Protein 9E5E (pdb70)

B-factor: mean 31.26, std 13.08, range [15.35, 68.47]

Organism: Escherichia coli (NCBI:txid562)

Radius of gyration: 22.48 Å; Cα contacts (8 Å, |Δi|>4): 524; chains: 2; bounding box: 54×54×63 Å

Nearest PDB structures (foldseek):
  8u50-assembly1_A  TM=9.770E-01  e=2.648E-47  Klebsiella pneumoniae
  6i9g-assembly1_A  TM=9.668E-01  e=4.929E-39  Mycolicibacterium hassiacum DSM 44199
  7boj-assembly1_A  TM=9.686E-01  e=4.359E-39  Mycolicibacterium smegmatis MC2 155
  9bkx-assembly1_E  TM=9.683E-01  e=8.057E-39  Mycobacterium tuberculosis H37Rv
  7oe2-assembly1_A  TM=9.392E-01  e=8.614E-33  Haliangium ochraceum DSM 14365

InterPro domains:
  IPR007544 Type 1 encapsulin shell protein [NF041155] (4-263)
  IPR007544 Type 1 encapsulin shell protein [PF04454] (1-251)
  IPR007544 Type 1 encapsulin shell protein [PIRSF019254] (1-263)
  IPR051429 Encapsulin nanocompartment [PTHR37165] (1-263)

Secondary structure (DSSP, 8-state):
--TT-GGGS---HHHHHHHHHHHHHHHHHH--GGGSSEEPPP--TT--EEEEEEEEEE--SSTT--EEEEEEEE-EEEEEEEEEEHHHHHHHHHT-S----HHHHHHHHHHHHHHHHHHHH-BTTTTB--SGGG--S--EEPPSSGGGHHHHHHHHHHHHHHHT--S-EEEEEEHHHHHHHHTSTTTTHHHHHHHHHHSSS-EEEETT-SSEEEEE-SSSSEEEEEEEEEEEEEEEE-SSEEEEEEEEEEEEEE--SSSEEEEEPP-/----------

Structure (mmCIF, N/CA/C/O backbone):
data_9E5E
#
_entry.id   9E5E
#
_cell.length_a   1.00
_cell.length_b   1.00
_cell.length_c   1.00
_cell.angle_alpha   90.00
_cell.angle_beta   90.00
_cell.angle_gamma   90.00
#
_symmetry.space_group_name_H-M   'P 1'
#
loop_
_entity.id
_entity.type
_entity.pdbx_description
1 polymer Bacteriocin
2 polymer 'DyP peroxidase'
#
loop_
_atom_site.group_PDB
_atom_site.id
_atom_site.type_symbol
_atom_site.label_atom_id
_atom_site.label_alt_id
_atom_site.label_comp_id
_atom_site.label_asym_id
_atom_site.label_entity_id
_atom_site.label_seq_id
_atom_site.pdbx_PDB_ins_code
_atom_site.Cartn_x
_atom_site.Cartn_y
_atom_site.Cartn_z
_atom_site.occupancy
_atom_site.B_iso_or_equiv
_atom_site.auth_seq_id
_atom_site.auth_comp_id
_atom_site.auth_asym_id
_atom_site.auth_atom_id
_atom_site.pdbx_PDB_model_num
ATOM 1 N N . MET A 1 1 ? 104.559 111.293 117.823 1.00 27.45 1 MET A N 1
ATOM 2 C CA . MET A 1 1 ? 103.602 110.829 116.827 1.00 27.45 1 MET A CA 1
ATOM 3 C C . MET A 1 1 ? 102.224 110.631 117.448 1.00 27.45 1 MET A C 1
ATOM 4 O O . MET A 1 1 ? 102.085 109.957 118.468 1.00 27.45 1 MET A O 1
ATOM 9 N N . ASN A 1 2 ? 101.208 111.222 116.829 1.00 20.17 2 ASN A N 1
ATOM 10 C CA . ASN A 1 2 ? 99.837 111.163 117.315 1.00 20.17 2 ASN A CA 1
ATOM 11 C C . ASN A 1 2 ? 98.951 110.471 116.277 1.00 20.17 2 ASN A C 1
ATOM 12 O O . ASN A 1 2 ? 99.430 109.947 115.268 1.00 20.17 2 ASN A O 1
ATOM 17 N N . ASN A 1 3 ? 97.641 110.476 116.538 1.00 18.20 3 ASN A N 1
ATOM 18 C CA . ASN A 1 3 ? 96.695 109.745 115.702 1.00 18.20 3 ASN A CA 1
ATOM 19 C C . ASN A 1 3 ? 96.557 110.328 114.300 1.00 18.20 3 ASN A C 1
ATOM 20 O O . ASN A 1 3 ? 96.032 109.647 113.413 1.00 18.20 3 ASN A O 1
ATOM 25 N N . LEU A 1 4 ? 97.000 111.569 114.078 1.00 18.35 4 LEU A N 1
ATOM 26 C CA . LEU A 1 4 ? 96.849 112.172 112.757 1.00 18.35 4 LEU A CA 1
ATOM 27 C C . LEU A 1 4 ? 97.749 111.505 111.723 1.00 18.35 4 LEU A C 1
ATOM 28 O O . LEU A 1 4 ? 97.368 111.403 110.551 1.00 18.35 4 LEU A O 1
ATOM 33 N N . HIS A 1 5 ? 98.935 111.050 112.136 1.00 19.21 5 HIS A N 1
ATOM 34 C CA . HIS A 1 5 ? 99.861 110.320 111.265 1.00 19.21 5 HIS A CA 1
ATOM 35 C C . HIS A 1 5 ? 100.264 111.165 110.055 1.00 19.21 5 HIS A C 1
ATOM 36 O O . HIS A 1 5 ? 100.225 110.713 108.909 1.00 19.21 5 HIS A O 1
ATOM 43 N N . ARG A 1 6 ? 100.660 112.411 110.326 1.00 21.96 6 ARG A N 1
ATOM 44 C CA . ARG A 1 6 ? 100.948 113.353 109.248 1.00 21.96 6 ARG A CA 1
ATOM 45 C C . ARG A 1 6 ? 102.252 113.023 108.530 1.00 21.96 6 ARG A C 1
ATOM 46 O O . ARG A 1 6 ? 102.372 113.272 107.325 1.00 21.96 6 ARG A O 1
ATOM 54 N N . GLU A 1 7 ? 103.239 112.481 109.248 1.00 22.11 7 GLU A N 1
ATOM 55 C CA . GLU A 1 7 ? 104.543 112.218 108.650 1.00 22.11 7 GLU A CA 1
ATOM 56 C C . GLU A 1 7 ? 104.503 111.094 107.623 1.00 22.11 7 GLU A C 1
ATOM 57 O O . GLU A 1 7 ? 105.406 111.009 106.784 1.00 22.11 7 GLU A O 1
ATOM 63 N N . LEU A 1 8 ? 103.487 110.231 107.668 1.00 18.52 8 LEU A N 1
ATOM 64 C CA . LEU A 1 8 ? 103.385 109.143 106.703 1.00 18.52 8 LEU A CA 1
ATOM 65 C C . LEU A 1 8 ? 102.891 109.608 105.339 1.00 18.52 8 LEU A C 1
ATOM 66 O O . LEU A 1 8 ? 102.935 108.824 104.385 1.00 18.52 8 LEU A O 1
ATOM 71 N N . ALA A 1 9 ? 102.422 110.848 105.224 1.00 17.66 9 ALA A N 1
ATOM 72 C CA . ALA A 1 9 ? 101.933 111.360 103.951 1.00 17.66 9 ALA A CA 1
ATOM 73 C C . ALA A 1 9 ? 103.089 111.916 103.121 1.00 17.66 9 ALA A C 1
ATOM 74 O O . ALA A 1 9 ? 103.954 112.618 103.652 1.00 17.66 9 ALA A O 1
ATOM 76 N N . PRO A 1 10 ? 103.129 111.620 101.822 1.00 16.20 10 PRO A N 1
ATOM 77 C CA . PRO A 1 10 ? 104.176 112.191 100.946 1.00 16.20 10 PRO A CA 1
ATOM 78 C C . PRO A 1 10 ? 103.853 113.622 100.529 1.00 16.20 10 PRO A C 1
ATOM 79 O O . PRO A 1 10 ? 103.490 113.920 99.386 1.00 16.20 10 PRO A O 1
ATOM 83 N N . VAL A 1 11 ? 103.985 114.546 101.478 1.00 16.78 11 VAL A N 1
ATOM 84 C CA . VAL A 1 11 ? 103.650 115.951 101.270 1.00 16.78 11 VAL A CA 1
ATOM 85 C C . VAL A 1 11 ? 104.819 116.800 101.751 1.00 16.78 11 VAL A C 1
ATOM 86 O O . VAL A 1 11 ? 105.345 116.575 102.846 1.00 16.78 11 VAL A O 1
ATOM 90 N N . SER A 1 12 ? 105.221 117.771 100.935 1.00 20.34 12 SER A N 1
ATOM 91 C CA . SER A 1 12 ? 106.344 118.634 101.262 1.00 20.34 12 SER A CA 1
ATOM 92 C C . SER A 1 12 ? 105.930 119.711 102.266 1.00 20.34 12 SER A C 1
ATOM 93 O O . SER A 1 12 ? 104.745 119.974 102.493 1.00 20.34 12 SER A O 1
ATOM 96 N N . ASP A 1 13 ? 106.940 120.341 102.871 1.00 23.80 13 ASP A N 1
ATOM 97 C CA . ASP A 1 13 ? 106.693 121.352 103.895 1.00 23.80 13 ASP A CA 1
ATOM 98 C C . ASP A 1 13 ? 105.997 122.580 103.317 1.00 23.80 13 ASP A C 1
ATOM 99 O O . ASP A 1 13 ? 105.087 123.139 103.940 1.00 23.80 13 ASP A O 1
ATOM 104 N N . ALA A 1 14 ? 106.428 123.031 102.137 1.00 22.26 14 ALA A N 1
ATOM 105 C CA . ALA A 1 14 ? 105.794 124.190 101.516 1.00 22.26 14 ALA A CA 1
ATOM 106 C C . ALA A 1 14 ? 104.342 123.898 101.156 1.00 22.26 14 ALA A C 1
ATOM 107 O O . ALA A 1 14 ? 103.463 124.751 101.338 1.00 22.26 14 ALA A O 1
ATOM 109 N N . ALA A 1 15 ? 104.072 122.695 100.642 1.00 20.69 15 ALA A N 1
ATOM 110 C CA . ALA A 1 15 ? 102.696 122.303 100.363 1.00 20.69 15 ALA A CA 1
ATOM 111 C C . ALA A 1 15 ? 101.868 122.261 101.640 1.00 20.69 15 ALA A C 1
ATOM 112 O O . ALA A 1 15 ? 100.707 122.687 101.650 1.00 20.69 15 ALA A O 1
ATOM 114 N N . TRP A 1 16 ? 102.448 121.747 102.730 1.00 20.45 16 TRP A N 1
ATOM 115 C CA . TRP A 1 16 ? 101.747 121.737 104.011 1.00 20.45 16 TRP A CA 1
ATOM 116 C C . TRP A 1 16 ? 101.418 123.152 104.466 1.00 20.45 16 TRP A C 1
ATOM 117 O O . TRP A 1 16 ? 100.307 123.419 104.940 1.00 20.45 16 TRP A O 1
ATOM 128 N N . GLU A 1 17 ? 102.376 124.071 104.328 1.00 23.72 17 GLU A N 1
ATOM 129 C CA . GLU A 1 17 ? 102.155 125.460 104.719 1.00 23.72 17 GLU A CA 1
ATOM 130 C C . GLU A 1 17 ? 101.031 126.087 103.903 1.00 23.72 17 GLU A C 1
ATOM 131 O O . GLU A 1 17 ? 100.147 126.759 104.450 1.00 23.72 17 GLU A O 1
ATOM 137 N N . GLN A 1 18 ? 101.054 125.878 102.584 1.00 21.87 18 GLN A N 1
ATOM 138 C CA . GLN A 1 18 ? 100.017 126.447 101.727 1.00 21.87 18 GLN A CA 1
ATOM 139 C C . GLN A 1 18 ? 98.646 125.865 102.054 1.00 21.87 18 GLN A C 1
ATOM 140 O O . GLN A 1 18 ? 97.647 126.595 102.100 1.00 21.87 18 GLN A O 1
ATOM 146 N N . ILE A 1 19 ? 98.581 124.551 102.285 1.00 22.05 19 ILE A N 1
ATOM 147 C CA . ILE A 1 19 ? 97.312 123.906 102.613 1.00 22.05 19 ILE A CA 1
ATOM 148 C C . ILE A 1 19 ? 96.773 124.438 103.935 1.00 22.05 19 ILE A C 1
ATOM 149 O O . ILE A 1 19 ? 95.576 124.724 104.068 1.00 22.05 19 ILE A O 1
ATOM 154 N N . GLU A 1 20 ? 97.650 124.579 104.933 1.00 23.57 20 GLU A N 1
ATOM 155 C CA . GLU A 1 20 ? 97.225 125.110 106.223 1.00 23.57 20 GLU A CA 1
ATOM 156 C C . GLU A 1 20 ? 96.719 126.540 106.091 1.00 23.57 20 GLU A C 1
ATOM 157 O O . GLU A 1 20 ? 95.695 126.901 106.684 1.00 23.57 20 GLU A O 1
ATOM 163 N N . GLU A 1 21 ? 97.422 127.370 105.315 1.00 24.41 21 GLU A N 1
ATOM 164 C CA . GLU A 1 21 ? 96.991 128.751 105.123 1.00 24.41 21 GLU A CA 1
ATOM 165 C C . GLU A 1 21 ? 95.625 128.811 104.449 1.00 24.41 21 GLU A C 1
ATOM 166 O O . GLU A 1 21 ? 94.741 129.565 104.876 1.00 24.41 21 GLU A O 1
ATOM 172 N N . GLU A 1 22 ? 95.430 128.012 103.396 1.00 23.77 22 GLU A N 1
ATOM 173 C CA . GLU A 1 22 ? 94.150 128.016 102.694 1.00 23.77 22 GLU A CA 1
ATOM 174 C C . GLU A 1 22 ? 93.021 127.526 103.596 1.00 23.77 22 GLU A C 1
ATOM 175 O O . GLU A 1 22 ? 91.929 128.109 103.611 1.00 23.77 22 GLU A O 1
ATOM 181 N N . ALA A 1 23 ? 93.268 126.455 104.356 1.00 22.86 23 ALA A N 1
ATOM 182 C CA . ALA A 1 23 ? 92.244 125.925 105.250 1.00 22.86 23 ALA A CA 1
ATOM 183 C C . ALA A 1 23 ? 91.879 126.937 106.327 1.00 22.86 23 ALA A C 1
ATOM 184 O O . ALA A 1 23 ? 90.698 127.128 106.639 1.00 22.86 23 ALA A O 1
ATOM 186 N N . THR A 1 24 ? 92.884 127.595 106.911 1.00 24.16 24 THR A N 1
ATOM 187 C CA . THR A 1 24 ? 92.615 128.604 107.929 1.00 24.16 24 THR A CA 1
ATOM 188 C C . THR A 1 24 ? 91.825 129.772 107.351 1.00 24.16 24 THR A C 1
ATOM 189 O O . THR A 1 24 ? 90.877 130.260 107.979 1.00 24.16 24 THR A O 1
ATOM 193 N N . ARG A 1 25 ? 92.194 130.228 106.150 1.00 25.62 25 ARG A N 1
ATOM 194 C CA . ARG A 1 25 ? 91.481 131.344 105.535 1.00 25.62 25 ARG A CA 1
ATOM 195 C C . ARG A 1 25 ? 90.031 130.980 105.235 1.00 25.62 25 ARG A C 1
ATOM 196 O O . ARG A 1 25 ? 89.129 131.805 105.424 1.00 25.62 25 ARG A O 1
ATOM 204 N N . THR A 1 26 ? 89.786 129.755 104.766 1.00 25.09 26 THR A N 1
ATOM 205 C CA . THR A 1 26 ? 88.414 129.343 104.479 1.00 25.09 26 THR A CA 1
ATOM 206 C C . THR A 1 26 ? 87.600 129.183 105.761 1.00 25.09 26 THR A C 1
ATOM 207 O O . THR A 1 26 ? 86.430 129.589 105.817 1.00 25.09 26 THR A O 1
ATOM 211 N N . LEU A 1 27 ? 88.200 128.590 106.797 1.00 25.05 27 LEU A N 1
ATOM 212 C CA . LEU A 1 27 ? 87.480 128.369 108.047 1.00 25.05 27 LEU A CA 1
ATOM 213 C C . LEU A 1 27 ? 87.153 129.684 108.744 1.00 25.05 27 LEU A C 1
ATOM 214 O O . LEU A 1 27 ? 86.055 129.847 109.290 1.00 25.05 27 LEU A O 1
ATOM 219 N N . LYS A 1 28 ? 88.091 130.638 108.736 1.00 27.70 28 LYS A N 1
ATOM 220 C CA . LYS A 1 28 ? 87.844 131.926 109.374 1.00 27.70 28 LYS A CA 1
ATOM 221 C C . LYS A 1 28 ? 86.690 132.680 108.727 1.00 27.70 28 LYS A C 1
ATOM 222 O O . LYS A 1 28 ? 86.066 133.519 109.386 1.00 27.70 28 LYS A O 1
ATOM 228 N N . ARG A 1 29 ? 86.387 132.397 107.460 1.00 28.44 29 ARG A N 1
ATOM 229 C CA . ARG A 1 29 ? 85.254 133.029 106.798 1.00 28.44 29 ARG A CA 1
ATOM 230 C C . ARG A 1 29 ? 83.965 132.234 106.938 1.00 28.44 29 ARG A C 1
ATOM 231 O O . ARG A 1 29 ? 82.889 132.834 107.040 1.00 28.44 29 ARG A O 1
ATOM 239 N N . PHE A 1 30 ? 84.035 130.903 106.948 1.00 27.85 30 PHE A N 1
ATOM 240 C CA . PHE A 1 30 ? 82.826 130.091 106.984 1.00 27.85 30 PHE A CA 1
ATOM 241 C C . PHE A 1 30 ? 82.432 129.644 108.389 1.00 27.85 30 PHE A C 1
ATOM 242 O O . PHE A 1 30 ? 81.446 128.915 108.537 1.00 27.85 30 PHE A O 1
ATOM 250 N N . LEU A 1 31 ? 83.160 130.067 109.420 1.00 28.99 31 LEU A N 1
ATOM 251 C CA . LEU A 1 31 ? 82.785 129.791 110.808 1.00 28.99 31 LEU A CA 1
ATOM 252 C C . LEU A 1 31 ? 82.039 131.009 111.345 1.00 28.99 31 LEU A C 1
ATOM 253 O O . LEU A 1 31 ? 82.644 132.043 111.638 1.00 28.99 31 LEU A O 1
ATOM 258 N N . ALA A 1 32 ? 80.716 130.883 111.468 1.00 30.14 32 ALA A N 1
ATOM 259 C CA . ALA A 1 32 ? 79.864 131.994 111.878 1.00 30.14 32 ALA A CA 1
ATOM 260 C C . ALA A 1 32 ? 79.427 131.898 113.338 1.00 30.14 32 ALA A C 1
ATOM 261 O O . ALA A 1 32 ? 79.518 132.881 114.079 1.00 30.14 32 ALA A O 1
ATOM 263 N N . ALA A 1 33 ? 78.945 130.727 113.763 1.00 29.63 33 ALA A N 1
ATOM 264 C CA . ALA A 1 33 ? 78.370 130.587 115.098 1.00 29.63 33 ALA A CA 1
ATOM 265 C C . ALA A 1 33 ? 79.396 130.769 116.209 1.00 29.63 33 ALA A C 1
ATOM 266 O O . ALA A 1 33 ? 79.008 131.005 117.359 1.00 29.63 33 ALA A O 1
ATOM 268 N N . ARG A 1 34 ? 80.689 130.663 115.900 1.00 29.69 34 ARG A N 1
ATOM 269 C CA . ARG A 1 34 ? 81.718 130.801 116.923 1.00 29.69 34 ARG A CA 1
ATOM 270 C C . ARG A 1 34 ? 81.832 132.226 117.450 1.00 29.69 34 ARG A C 1
ATOM 271 O O . ARG A 1 34 ? 82.378 132.427 118.540 1.00 29.69 34 ARG A O 1
ATOM 279 N N . ARG A 1 35 ? 81.334 133.214 116.705 1.00 34.13 35 ARG A N 1
ATOM 280 C CA . ARG A 1 35 ? 81.515 134.612 117.075 1.00 34.13 35 ARG A CA 1
ATOM 281 C C . ARG A 1 35 ? 80.508 135.101 118.109 1.00 34.13 35 ARG A C 1
ATOM 282 O O . ARG A 1 35 ? 80.718 136.169 118.694 1.00 34.13 35 ARG A O 1
ATOM 290 N N . VAL A 1 36 ? 79.428 134.359 118.350 1.00 31.90 36 VAL A N 1
ATOM 291 C CA . VAL A 1 36 ? 78.346 134.820 119.214 1.00 31.90 36 VAL A CA 1
ATOM 292 C C . VAL A 1 36 ? 78.231 134.013 120.495 1.00 31.90 36 VAL A C 1
ATOM 293 O O . VAL A 1 36 ? 77.371 134.325 121.331 1.00 31.90 36 VAL A O 1
ATOM 297 N N . VAL A 1 37 ? 79.062 132.991 120.683 1.00 29.34 37 VAL A N 1
ATOM 298 C CA . VAL A 1 37 ? 79.000 132.142 121.864 1.00 29.34 37 VAL A CA 1
ATOM 299 C C . VAL A 1 37 ? 80.362 132.148 122.550 1.00 29.34 37 VAL A C 1
ATOM 300 O O . VAL A 1 37 ? 81.384 132.489 121.955 1.00 29.34 37 VAL A O 1
ATOM 304 N N . ASP A 1 38 ? 80.358 131.766 123.825 1.00 28.33 38 ASP A N 1
ATOM 305 C CA . ASP A 1 38 ? 81.592 131.658 124.589 1.00 28.33 38 ASP A CA 1
ATOM 306 C C . ASP A 1 38 ? 82.321 130.375 124.209 1.00 28.33 38 ASP A C 1
ATOM 307 O O . ASP A 1 38 ? 81.719 129.297 124.172 1.00 28.33 38 ASP A O 1
ATOM 312 N N . VAL A 1 39 ? 83.617 130.492 123.931 1.00 27.92 39 VAL A N 1
ATOM 313 C CA . VAL A 1 39 ? 84.437 129.367 123.501 1.00 27.92 39 VAL A CA 1
ATOM 314 C C . VAL A 1 39 ? 85.587 129.205 124.484 1.00 27.92 39 VAL A C 1
ATOM 315 O O . VAL A 1 39 ? 86.334 130.157 124.735 1.00 27.92 39 VAL A O 1
ATOM 319 N N . THR A 1 40 ? 85.724 128.005 125.040 1.00 25.85 40 THR A N 1
ATOM 320 C CA . THR A 1 40 ? 86.808 127.713 125.962 1.00 25.85 40 THR A CA 1
ATOM 321 C C . THR A 1 40 ? 88.064 127.298 125.202 1.00 25.85 40 THR A C 1
ATOM 322 O O . THR A 1 40 ? 88.028 126.983 124.009 1.00 25.85 40 THR A O 1
ATOM 326 N N . ASP A 1 41 ? 89.187 127.305 125.913 1.00 26.44 41 ASP A N 1
ATOM 327 C CA . ASP A 1 41 ? 90.434 126.835 125.337 1.00 26.44 41 ASP A CA 1
ATOM 328 C C . ASP A 1 41 ? 90.373 125.323 125.119 1.00 26.44 41 ASP A C 1
ATOM 329 O O . ASP A 1 41 ? 89.617 124.622 125.797 1.00 26.44 41 ASP A O 1
ATOM 334 N N . PRO A 1 42 ? 91.144 124.798 124.165 1.00 23.69 42 PRO A N 1
ATOM 335 C CA . PRO A 1 42 ? 91.153 123.345 123.948 1.00 23.69 42 PRO A CA 1
ATOM 336 C C . PRO A 1 42 ? 91.598 122.602 125.199 1.00 23.69 42 PRO A C 1
ATOM 337 O O . PRO A 1 42 ? 92.529 123.017 125.893 1.00 23.69 42 PRO A O 1
ATOM 341 N N . GLN A 1 43 ? 90.921 121.490 125.482 1.00 22.24 43 GLN A N 1
ATOM 342 C CA . GLN A 1 43 ? 91.149 120.726 126.700 1.00 22.24 43 GLN A CA 1
ATOM 343 C C . GLN A 1 43 ? 91.848 119.395 126.457 1.00 22.24 43 GLN A C 1
ATOM 344 O O . GLN A 1 43 ? 92.259 118.746 127.424 1.00 22.24 43 GLN A O 1
ATOM 350 N N . GLY A 1 44 ? 91.989 118.974 125.208 1.00 20.45 44 GLY A N 1
ATOM 351 C CA . GLY A 1 44 ? 92.661 117.736 124.872 1.00 20.45 44 GLY A CA 1
ATOM 352 C C . GLY A 1 44 ? 91.709 116.709 124.286 1.00 20.45 44 GLY A C 1
ATOM 353 O O . GLY A 1 44 ? 90.491 116.881 124.257 1.00 20.45 44 GLY A O 1
ATOM 354 N N . ALA A 1 45 ? 92.309 115.617 123.813 1.00 19.74 45 ALA A N 1
ATOM 355 C CA . ALA A 1 45 ? 91.554 114.528 123.208 1.00 19.74 45 ALA A CA 1
ATOM 356 C C . ALA A 1 45 ? 90.929 113.591 124.233 1.00 19.74 45 ALA A C 1
ATOM 357 O O . ALA A 1 45 ? 90.155 112.709 123.848 1.00 19.74 45 ALA A O 1
ATOM 359 N N . ALA A 1 46 ? 91.241 113.756 125.517 1.00 19.51 46 ALA A N 1
ATOM 360 C CA . ALA A 1 46 ? 90.708 112.894 126.563 1.00 19.51 46 ALA A CA 1
ATOM 361 C C . ALA A 1 46 ? 89.380 113.386 127.125 1.00 19.51 46 ALA A C 1
ATOM 362 O O . ALA A 1 46 ? 88.818 112.728 128.007 1.00 19.51 46 ALA A O 1
ATOM 364 N N . LEU A 1 47 ? 88.866 114.515 126.643 1.00 17.59 47 LEU A N 1
ATOM 365 C CA . LEU A 1 47 ? 87.585 115.018 127.121 1.00 17.59 47 LEU A CA 1
ATOM 366 C C . LEU A 1 47 ? 86.445 114.184 126.550 1.00 17.59 47 LEU A C 1
ATOM 367 O O . LEU A 1 47 ? 86.385 113.941 125.340 1.00 17.59 47 LEU A O 1
ATOM 372 N N . SER A 1 48 ? 85.539 113.743 127.422 1.00 17.40 48 SER A N 1
ATOM 373 C CA . SER A 1 48 ? 84.425 112.897 127.009 1.00 17.40 48 SER A CA 1
ATOM 374 C C . SER A 1 48 ? 83.052 113.420 127.407 1.00 17.40 48 SER A C 1
ATOM 375 O O . SER A 1 48 ? 82.108 113.261 126.621 1.00 17.40 48 SER A O 1
ATOM 378 N N . ALA A 1 49 ? 82.903 114.047 128.570 1.00 17.90 49 ALA A N 1
ATOM 379 C CA . ALA A 1 49 ? 81.599 114.541 128.986 1.00 17.90 49 ALA A CA 1
ATOM 380 C C . ALA A 1 49 ? 81.785 115.753 129.885 1.00 17.90 49 ALA A C 1
ATOM 381 O O . ALA A 1 49 ? 82.846 115.955 130.481 1.00 17.90 49 ALA A O 1
ATOM 383 N N . VAL A 1 50 ? 80.728 116.557 129.970 1.00 18.12 50 VAL A N 1
ATOM 384 C CA . VAL A 1 50 ? 80.699 117.755 130.802 1.00 18.12 50 VAL A CA 1
ATOM 385 C C . VAL A 1 50 ? 79.525 117.638 131.763 1.00 18.12 50 VAL A C 1
ATOM 386 O O . VAL A 1 50 ? 78.396 117.370 131.338 1.00 18.12 50 VAL A O 1
ATOM 390 N N . GLY A 1 51 ? 79.789 117.836 133.053 1.00 18.35 51 GLY A N 1
ATOM 391 C CA . GLY A 1 51 ? 78.742 117.701 134.052 1.00 18.35 51 GLY A CA 1
ATOM 392 C C . GLY A 1 51 ? 77.795 118.892 134.045 1.00 18.35 51 GLY A C 1
ATOM 393 O O . GLY A 1 51 ? 78.211 120.047 133.953 1.00 18.35 51 GLY A O 1
ATOM 394 N N . THR A 1 52 ? 76.498 118.592 134.145 1.00 17.78 52 THR A N 1
ATOM 395 C CA . THR A 1 52 ? 75.490 119.645 134.177 1.00 17.78 52 THR A CA 1
ATOM 396 C C . THR A 1 52 ? 75.170 120.091 135.598 1.00 17.78 52 THR A C 1
ATOM 397 O O . THR A 1 52 ? 74.751 121.235 135.803 1.00 17.78 52 THR A O 1
ATOM 401 N N . GLY A 1 53 ? 75.359 119.214 136.583 1.00 16.74 53 GLY A N 1
ATOM 402 C CA . GLY A 1 53 ? 75.082 119.531 137.967 1.00 16.74 53 GLY A CA 1
ATOM 403 C C . GLY A 1 53 ? 73.776 118.982 138.503 1.00 16.74 53 GLY A C 1
ATOM 404 O O . GLY A 1 53 ? 73.489 119.171 139.691 1.00 16.74 53 GLY A O 1
ATOM 405 N N . HIS A 1 54 ? 72.981 118.315 137.673 1.00 18.46 54 HIS A N 1
ATOM 406 C CA . HIS A 1 54 ? 71.703 117.760 138.090 1.00 18.46 54 HIS A CA 1
ATOM 407 C C . HIS A 1 54 ? 71.815 116.252 138.305 1.00 18.46 54 HIS A C 1
ATOM 408 O O . HIS A 1 54 ? 72.735 115.589 137.818 1.00 18.46 54 HIS A O 1
ATOM 415 N N . VAL A 1 55 ? 70.849 115.711 139.051 1.00 19.16 55 VAL A N 1
ATOM 416 C CA . VAL A 1 55 ? 70.837 114.303 139.420 1.00 19.16 55 VAL A CA 1
ATOM 417 C C . VAL A 1 55 ? 69.468 113.712 139.110 1.00 19.16 55 VAL A C 1
ATOM 418 O O . VAL A 1 55 ? 68.475 114.423 138.942 1.00 19.16 55 VAL A O 1
ATOM 422 N N . ALA A 1 56 ? 69.435 112.384 139.033 1.00 22.55 56 ALA A N 1
ATOM 423 C CA . ALA A 1 56 ? 68.212 111.631 138.804 1.00 22.55 56 ALA A CA 1
ATOM 424 C C . ALA A 1 56 ? 68.088 110.531 139.849 1.00 22.55 56 ALA A C 1
ATOM 425 O O . ALA A 1 56 ? 69.072 109.880 140.209 1.00 22.55 56 ALA A O 1
ATOM 427 N N . TYR A 1 57 ? 66.860 110.328 140.322 1.00 28.42 57 TYR A N 1
ATOM 428 C CA . TYR A 1 57 ? 66.583 109.357 141.371 1.00 28.42 57 TYR A CA 1
ATOM 429 C C . TYR A 1 57 ? 66.806 107.932 140.871 1.00 28.42 57 TYR A C 1
ATOM 430 O O . TYR A 1 57 ? 66.628 107.630 139.688 1.00 28.42 57 TYR A O 1
ATOM 439 N N . LEU A 1 58 ? 67.202 107.049 141.790 1.00 28.70 58 LEU A N 1
ATOM 440 C CA . LEU A 1 58 ? 67.369 105.636 141.491 1.00 28.70 58 LEU A CA 1
ATOM 441 C C . LEU A 1 58 ? 66.630 104.812 142.536 1.00 28.70 58 LEU A C 1
ATOM 442 O O . LEU A 1 58 ? 66.275 105.307 143.609 1.00 28.70 58 LEU A O 1
ATOM 447 N N . ASP A 1 59 ? 66.402 103.538 142.207 1.00 34.91 59 ASP A N 1
ATOM 448 C CA . ASP A 1 59 ? 65.638 102.659 143.089 1.00 34.91 59 ASP A CA 1
ATOM 449 C C . ASP A 1 59 ? 66.303 102.530 144.455 1.00 34.91 59 ASP A C 1
ATOM 450 O O . ASP A 1 59 ? 65.716 102.886 145.484 1.00 34.91 59 ASP A O 1
ATOM 455 N N . GLY A 1 60 ? 67.531 102.020 144.485 1.00 34.50 60 GLY A N 1
ATOM 456 C CA . GLY A 1 60 ? 68.247 101.843 145.726 1.00 34.50 60 GLY A CA 1
ATOM 457 C C . GLY A 1 60 ? 68.874 100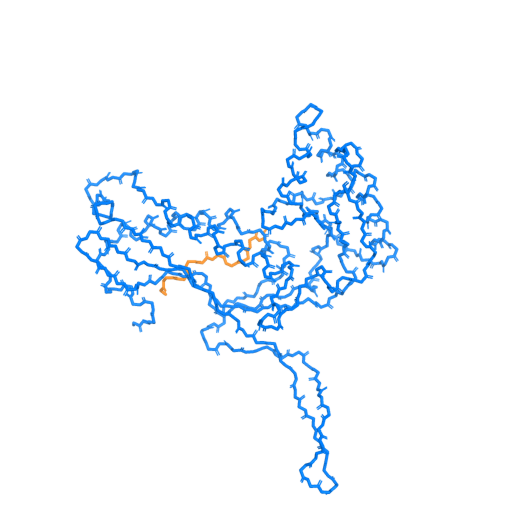.469 145.838 1.00 34.50 60 GLY A C 1
ATOM 458 O O . GLY A 1 60 ? 68.233 99.444 145.585 1.00 34.50 60 GLY A O 1
ATOM 459 N N . PRO A 1 61 ? 70.154 100.422 146.219 1.00 34.70 61 PRO A N 1
ATOM 460 C CA . PRO A 1 61 ? 70.827 99.116 146.315 1.00 34.70 61 PRO A CA 1
ATOM 461 C C . PRO A 1 61 ? 70.329 98.266 147.470 1.00 34.70 61 PRO A C 1
ATOM 462 O O . PRO A 1 61 ? 70.091 97.066 147.288 1.00 34.70 61 PRO A O 1
ATOM 466 N N . CYS A 1 62 ? 70.166 98.850 148.656 1.00 37.59 62 CYS A N 1
ATOM 467 C CA . CYS A 1 62 ? 69.733 98.112 149.833 1.00 37.59 62 CYS A CA 1
ATOM 468 C C . CYS A 1 62 ? 68.694 98.930 150.587 1.00 37.59 62 CYS A C 1
ATOM 469 O O . CYS A 1 62 ? 68.522 100.128 150.347 1.00 37.59 62 CYS A O 1
ATOM 472 N N . ALA A 1 63 ? 67.997 98.260 151.502 1.00 36.26 63 ALA A N 1
ATOM 473 C CA . ALA A 1 63 ? 66.994 98.928 152.321 1.00 36.26 63 ALA A CA 1
ATOM 474 C C . ALA A 1 63 ? 67.642 99.995 153.194 1.00 36.26 63 ALA A C 1
ATOM 475 O O . ALA A 1 63 ? 68.684 99.761 153.813 1.00 36.26 63 ALA A O 1
ATOM 477 N N . GLY A 1 64 ? 67.018 101.170 153.243 1.00 33.24 64 GLY A N 1
ATOM 478 C CA . GLY A 1 64 ? 67.552 102.287 153.990 1.00 33.24 64 GLY A CA 1
ATOM 479 C C . GLY A 1 64 ? 68.604 103.100 153.269 1.00 33.24 64 GLY A C 1
ATOM 480 O O . GLY A 1 64 ? 69.165 104.025 153.870 1.00 33.24 64 GLY A O 1
ATOM 481 N N . VAL A 1 65 ? 68.894 102.788 152.008 1.00 30.83 65 VAL A N 1
ATOM 482 C CA . VAL A 1 65 ? 69.892 103.500 151.219 1.00 30.83 65 VAL A CA 1
ATOM 483 C C . VAL A 1 65 ? 69.210 104.073 149.986 1.00 30.83 65 VAL A C 1
ATOM 484 O O . VAL A 1 65 ? 68.485 103.359 149.283 1.00 30.83 65 VAL A O 1
ATOM 488 N N . SER A 1 66 ? 69.440 105.357 149.727 1.00 26.39 66 SER A N 1
ATOM 489 C CA . SER A 1 66 ? 68.918 106.035 148.550 1.00 26.39 66 SER A CA 1
ATOM 490 C C . SER A 1 66 ? 70.065 106.390 147.613 1.00 26.39 66 SER A C 1
ATOM 491 O O . SER A 1 66 ? 71.212 106.545 148.043 1.00 26.39 66 SER A O 1
ATOM 494 N N . ALA A 1 67 ? 69.750 106.521 146.325 1.00 23.76 67 ALA A N 1
ATOM 495 C CA . ALA A 1 67 ? 70.786 106.727 145.325 1.00 23.76 67 ALA A CA 1
ATOM 496 C C . ALA A 1 67 ? 70.313 107.708 144.261 1.00 23.76 67 ALA A C 1
ATOM 497 O O . ALA A 1 67 ? 69.141 107.718 143.871 1.00 23.76 67 ALA A O 1
ATOM 499 N N . VAL A 1 68 ? 71.252 108.530 143.788 1.00 21.41 68 VAL A N 1
ATOM 500 C CA . VAL A 1 68 ? 71.029 109.422 142.659 1.00 21.41 68 VAL A CA 1
ATOM 501 C C . VAL A 1 68 ? 72.206 109.291 141.702 1.00 21.41 68 VAL A C 1
ATOM 502 O O . VAL A 1 68 ? 73.318 108.925 142.089 1.00 21.41 68 VAL A O 1
ATOM 506 N N . LYS A 1 69 ? 71.944 109.597 140.435 1.00 21.11 69 LYS A N 1
ATOM 507 C CA . LYS A 1 69 ? 72.936 109.493 139.372 1.00 21.11 69 LYS A CA 1
ATOM 508 C C . LYS A 1 69 ? 73.101 110.853 138.709 1.00 21.11 69 LYS A C 1
ATOM 509 O O . LYS A 1 69 ? 72.108 111.514 138.388 1.00 21.11 69 LYS A O 1
ATOM 515 N N . ARG A 1 70 ? 74.349 111.264 138.504 1.00 18.79 70 ARG A N 1
ATOM 516 C CA . ARG A 1 70 ? 74.632 112.562 137.906 1.00 18.79 70 ARG A CA 1
ATOM 517 C C . ARG A 1 70 ? 74.254 112.570 136.428 1.00 18.79 70 ARG A C 1
ATOM 518 O O . ARG A 1 70 ? 74.214 111.529 135.767 1.00 18.79 70 ARG A O 1
ATOM 526 N N . GLN A 1 71 ? 73.976 113.764 135.909 1.00 19.86 71 GLN A N 1
ATOM 527 C CA . GLN A 1 71 ? 73.669 113.947 134.499 1.00 19.86 71 GLN A CA 1
ATOM 528 C C . GLN A 1 71 ? 74.820 114.664 133.804 1.00 19.86 71 GLN A C 1
ATOM 529 O O . GLN A 1 71 ? 75.436 115.575 134.365 1.00 19.86 71 GLN A O 1
ATOM 535 N N . VAL A 1 72 ? 75.108 114.242 132.569 1.00 18.69 72 VAL A N 1
ATOM 536 C CA . VAL A 1 72 ? 76.240 114.754 131.808 1.00 18.69 72 VAL A CA 1
ATOM 537 C C . VAL A 1 72 ? 75.817 115.025 130.370 1.00 18.69 72 VAL A C 1
ATOM 538 O O . VAL A 1 72 ? 74.779 114.555 129.900 1.00 18.69 72 VAL A O 1
ATOM 542 N N . LEU A 1 73 ? 76.650 115.797 129.673 1.00 19.24 73 LEU A N 1
ATOM 543 C CA . LEU A 1 73 ? 76.523 116.054 128.248 1.00 19.24 73 LEU A CA 1
ATOM 544 C C . LEU A 1 73 ? 77.720 115.467 127.519 1.00 19.24 73 LEU A C 1
ATOM 545 O O . LEU A 1 73 ? 78.865 115.786 127.870 1.00 19.24 73 LEU A O 1
ATOM 550 N N . PRO A 1 74 ? 77.506 114.616 126.521 1.00 19.06 74 PRO A N 1
ATOM 551 C CA . PRO A 1 74 ? 78.627 113.942 125.859 1.00 19.06 74 PRO A CA 1
ATOM 552 C C . PRO A 1 74 ? 79.313 114.832 124.832 1.00 19.06 74 PRO A C 1
ATOM 553 O O . PRO A 1 74 ? 78.777 115.847 124.381 1.00 19.06 74 PRO A O 1
ATOM 557 N N . VAL A 1 75 ? 80.528 114.426 124.469 1.00 17.12 75 VAL A N 1
ATOM 558 C CA . VAL A 1 75 ? 81.305 115.094 123.431 1.00 17.12 75 VAL A CA 1
ATOM 559 C C . VAL A 1 75 ? 81.144 114.324 122.129 1.00 17.12 75 VAL A C 1
ATOM 560 O O . VAL A 1 75 ? 81.144 113.087 122.121 1.00 17.12 75 VAL A O 1
ATOM 564 N N . VAL A 1 76 ? 81.011 115.049 121.018 1.00 18.27 76 VAL A N 1
ATOM 565 C CA . VAL A 1 76 ? 80.822 114.442 119.708 1.00 18.27 76 VAL A CA 1
ATOM 566 C C . VAL A 1 76 ? 81.995 114.821 118.814 1.00 18.27 76 VAL A C 1
ATOM 567 O O . VAL A 1 76 ? 82.586 115.899 118.949 1.00 18.27 76 VAL A O 1
ATOM 571 N N . GLU A 1 77 ? 82.337 113.912 117.901 1.00 20.51 77 GLU A N 1
ATOM 572 C CA . GLU A 1 77 ? 83.462 114.068 116.988 1.00 20.51 77 GLU A CA 1
ATOM 573 C C . GLU A 1 77 ? 82.957 114.078 115.553 1.00 20.51 77 GLU A C 1
ATOM 574 O O . GLU A 1 77 ? 82.084 113.282 115.192 1.00 20.51 77 GLU A O 1
ATOM 580 N N . PHE A 1 78 ? 83.511 114.974 114.742 1.00 18.43 78 PHE A N 1
ATOM 581 C CA . PHE A 1 78 ? 83.171 115.092 113.332 1.00 18.43 78 PHE A CA 1
ATOM 582 C C . PHE A 1 78 ? 84.423 114.941 112.478 1.00 18.43 78 PHE A C 1
ATOM 583 O O . PHE A 1 78 ? 85.482 115.491 112.807 1.00 18.43 78 PHE A O 1
ATOM 591 N N . ARG A 1 79 ? 84.288 114.192 111.381 1.00 16.26 79 ARG A N 1
ATOM 592 C CA . ARG A 1 79 ? 85.368 113.954 110.431 1.00 16.26 79 ARG A CA 1
ATOM 593 C C . ARG A 1 79 ? 84.827 114.067 109.013 1.00 16.26 79 ARG A C 1
ATOM 594 O O . ARG A 1 79 ? 83.768 113.512 108.703 1.00 16.26 79 ARG A O 1
ATOM 602 N N . VAL A 1 80 ? 85.556 114.785 108.155 1.00 16.01 80 VAL A N 1
ATOM 603 C CA . VAL A 1 80 ? 85.190 114.963 106.759 1.00 16.01 80 VAL A CA 1
ATOM 604 C C . VAL A 1 80 ? 86.417 114.696 105.894 1.00 16.01 80 VAL A C 1
ATOM 605 O O . VAL A 1 80 ? 87.431 115.385 106.034 1.00 16.01 80 VAL A O 1
ATOM 609 N N . PRO A 1 81 ? 86.384 113.713 104.997 1.00 16.86 81 PRO A N 1
ATOM 610 C CA . PRO A 1 81 ? 87.546 113.424 104.154 1.00 16.86 81 PRO A CA 1
ATOM 611 C C . PRO A 1 81 ? 87.527 114.184 102.833 1.00 16.86 81 PRO A C 1
ATOM 612 O O . PRO A 1 81 ? 86.500 114.698 102.387 1.00 16.86 81 PRO A O 1
ATOM 616 N N . PHE A 1 82 ? 88.704 114.240 102.210 1.00 16.12 82 PHE A N 1
ATOM 617 C CA . PHE A 1 82 ? 88.871 114.861 100.902 1.00 16.12 82 PHE A CA 1
ATOM 618 C C . PHE A 1 82 ? 90.128 114.296 100.252 1.00 16.12 82 PHE A C 1
ATOM 619 O O . PHE A 1 82 ? 90.921 113.601 100.894 1.00 16.12 82 PHE A O 1
ATOM 627 N N . LYS A 1 83 ? 90.296 114.600 98.964 1.00 19.86 83 LYS A N 1
ATOM 628 C CA . LYS A 1 83 ? 91.394 114.068 98.164 1.00 19.86 83 LYS A CA 1
ATOM 629 C C . LYS A 1 83 ? 92.123 115.198 97.452 1.00 19.86 83 LYS A C 1
ATOM 630 O O . LYS A 1 83 ? 91.491 116.151 96.984 1.00 19.86 83 LYS A O 1
ATOM 636 N N . LEU A 1 84 ? 93.448 115.087 97.371 1.00 18.40 84 LEU A N 1
ATOM 637 C CA . LEU A 1 84 ? 94.296 116.057 96.692 1.00 18.40 84 LEU A CA 1
ATOM 638 C C . LEU A 1 84 ? 95.178 115.354 95.668 1.00 18.40 84 LEU A C 1
ATOM 639 O O . LEU A 1 84 ? 95.556 114.192 95.854 1.00 18.40 84 LEU A O 1
ATOM 644 N N . THR A 1 85 ? 95.499 116.062 94.587 1.00 19.16 85 THR A N 1
ATOM 645 C CA . THR A 1 85 ? 96.302 115.482 93.518 1.00 19.16 85 THR A CA 1
ATOM 646 C C . THR A 1 85 ? 97.796 115.672 93.773 1.00 19.16 85 THR A C 1
ATOM 647 O O . THR A 1 85 ? 98.259 116.744 94.184 1.00 19.16 85 THR A O 1
ATOM 651 N N . ARG A 1 86 ? 98.558 114.612 93.492 1.00 19.52 86 ARG A N 1
ATOM 652 C CA . ARG A 1 86 ? 99.994 114.621 93.736 1.00 19.52 86 ARG A CA 1
ATOM 653 C C . ARG A 1 86 ? 100.747 115.564 92.808 1.00 19.52 86 ARG A C 1
ATOM 654 O O . ARG A 1 86 ? 101.780 116.103 93.212 1.00 19.52 86 ARG A O 1
ATOM 662 N N . GLN A 1 87 ? 100.262 115.781 91.583 1.00 19.86 87 GLN A N 1
ATOM 663 C CA . GLN A 1 87 ? 100.901 116.762 90.710 1.00 19.86 87 GLN A CA 1
ATOM 664 C C . GLN A 1 87 ? 100.811 118.164 91.299 1.00 19.86 87 GLN A C 1
ATOM 665 O O . GLN A 1 87 ? 101.803 118.906 91.320 1.00 19.86 87 GLN A O 1
ATOM 671 N N . ALA A 1 88 ? 99.627 118.543 91.788 1.00 18.59 88 ALA A N 1
ATOM 672 C CA . ALA A 1 88 ? 99.472 119.841 92.437 1.00 18.59 88 ALA A CA 1
ATOM 673 C C . ALA A 1 88 ? 100.297 119.917 93.714 1.00 18.59 88 ALA A C 1
ATOM 674 O O . ALA A 1 88 ? 100.844 120.975 94.045 1.00 18.59 88 ALA A O 1
ATOM 676 N N . ILE A 1 89 ? 100.389 118.807 94.451 1.00 18.78 89 ILE A N 1
ATOM 677 C CA . ILE A 1 89 ? 101.221 118.794 95.651 1.00 18.78 89 ILE A CA 1
ATOM 678 C C . ILE A 1 89 ? 102.688 119.029 95.295 1.00 18.78 89 ILE A C 1
ATOM 679 O O . ILE A 1 89 ? 103.387 119.802 95.961 1.00 18.78 89 ILE A O 1
ATOM 684 N N . ASP A 1 90 ? 103.173 118.374 94.238 1.00 18.97 90 ASP A N 1
ATOM 685 C CA . ASP A 1 90 ? 104.591 118.438 93.897 1.00 18.97 90 ASP A CA 1
ATOM 686 C C . ASP A 1 90 ? 104.970 119.755 93.229 1.00 18.97 90 ASP A C 1
ATOM 687 O O . ASP A 1 90 ? 106.118 120.198 93.353 1.00 18.97 90 ASP A O 1
ATOM 692 N N . ASP A 1 91 ? 104.036 120.391 92.516 1.00 19.13 91 ASP A N 1
ATOM 693 C CA . ASP A 1 91 ? 104.358 121.631 91.814 1.00 19.13 91 ASP A CA 1
ATOM 694 C C . ASP A 1 91 ? 104.726 122.774 92.754 1.00 19.13 91 ASP A C 1
ATOM 695 O O . ASP A 1 91 ? 105.300 123.771 92.296 1.00 19.13 91 ASP A O 1
ATOM 700 N N . VAL A 1 92 ? 104.419 122.654 94.048 1.00 17.86 92 VAL A N 1
ATOM 701 C CA . VAL A 1 92 ? 104.715 123.730 94.989 1.00 17.86 92 VAL A CA 1
ATOM 702 C C . VAL A 1 92 ? 106.219 123.958 95.091 1.00 17.86 92 VAL A C 1
ATOM 703 O O . VAL A 1 92 ? 106.689 125.102 95.085 1.00 17.86 92 VAL A O 1
ATOM 707 N N . GLU A 1 93 ? 106.999 122.877 95.183 1.00 19.78 93 GLU A N 1
ATOM 708 C CA . GLU A 1 93 ? 108.448 123.033 95.252 1.00 19.78 93 GLU A CA 1
ATOM 709 C C . GLU A 1 93 ? 109.026 123.504 93.924 1.00 19.78 93 GLU A C 1
ATOM 710 O O . GLU A 1 93 ? 110.051 124.195 93.908 1.00 19.78 93 GLU A O 1
ATOM 716 N N . ARG A 1 94 ? 108.395 123.140 92.805 1.00 19.20 94 ARG A N 1
ATOM 717 C CA . ARG A 1 94 ? 108.795 123.706 91.523 1.00 19.20 94 ARG A CA 1
ATOM 718 C C . ARG A 1 94 ? 108.506 125.197 91.436 1.00 19.20 94 ARG A C 1
ATOM 719 O O . ARG A 1 94 ? 109.192 125.900 90.686 1.00 19.20 94 ARG A O 1
ATOM 727 N N . GLY A 1 95 ? 107.519 125.693 92.178 1.00 20.18 95 GLY A N 1
ATOM 728 C CA . GLY A 1 95 ? 107.286 127.123 92.242 1.00 20.18 95 GLY A CA 1
ATOM 729 C C . GLY A 1 95 ? 105.877 127.557 91.895 1.00 20.18 95 GLY A C 1
ATOM 730 O O . GLY A 1 95 ? 105.642 128.735 91.612 1.00 20.18 95 GLY A O 1
ATOM 731 N N . SER A 1 96 ? 104.934 126.621 91.910 1.00 21.33 96 SER A N 1
ATOM 732 C CA . SER A 1 96 ? 103.551 126.959 91.610 1.00 21.33 96 SER A CA 1
ATOM 733 C C . SER A 1 96 ? 102.951 127.825 92.712 1.00 21.33 96 SER A C 1
ATOM 734 O O . SER A 1 96 ? 103.251 127.663 93.898 1.00 21.33 96 SER A O 1
ATOM 737 N N . GLN A 1 97 ? 102.091 128.760 92.303 1.00 23.69 97 GLN A N 1
ATOM 738 C CA . GLN A 1 97 ? 101.368 129.619 93.231 1.00 23.69 97 GLN A CA 1
ATOM 739 C C . GLN A 1 97 ? 99.861 129.558 93.016 1.00 23.69 97 GLN A C 1
ATOM 740 O O . GLN A 1 97 ? 99.127 130.340 93.632 1.00 23.69 97 GLN A O 1
ATOM 746 N N . ASP A 1 98 ? 99.382 128.655 92.165 1.00 23.96 98 ASP A N 1
ATOM 747 C CA . ASP A 1 98 ? 97.967 128.537 91.833 1.00 23.96 98 ASP A CA 1
ATOM 748 C C . ASP A 1 98 ? 97.528 127.078 91.843 1.00 23.96 98 ASP A C 1
ATOM 749 O O . ASP A 1 98 ? 96.796 126.622 90.959 1.00 23.96 98 ASP A O 1
ATOM 754 N N . SER A 1 99 ? 97.969 126.324 92.847 1.00 22.90 99 SER A N 1
ATOM 755 C CA . SER A 1 99 ? 97.565 124.931 92.973 1.00 22.90 99 SER A CA 1
ATOM 756 C C . SER A 1 99 ? 96.099 124.829 93.385 1.00 22.90 99 SER A C 1
ATOM 757 O O . SER A 1 99 ? 95.544 125.725 94.027 1.00 22.90 99 SER A O 1
ATOM 760 N N . ASP A 1 100 ? 95.470 123.719 93.003 1.00 22.96 100 ASP A N 1
ATOM 761 C CA . ASP A 1 100 ? 94.037 123.526 93.206 1.00 22.96 100 ASP A CA 1
ATOM 762 C C . ASP A 1 100 ? 93.782 122.973 94.605 1.00 22.96 100 ASP A C 1
ATOM 763 O O . ASP A 1 100 ? 94.148 121.833 94.906 1.00 22.96 100 ASP A O 1
ATOM 768 N N . TRP A 1 101 ? 93.146 123.779 95.458 1.00 20.99 101 TRP A N 1
ATOM 769 C CA . TRP A 1 101 ? 92.748 123.374 96.802 1.00 20.99 101 TRP A CA 1
ATOM 770 C C . TRP A 1 101 ? 91.229 123.344 96.969 1.00 20.99 101 TRP A C 1
ATOM 771 O O . TRP A 1 101 ? 90.726 123.433 98.097 1.00 20.99 101 TRP A O 1
ATOM 782 N N . SER A 1 102 ? 90.493 123.231 95.863 1.00 21.54 102 SER A N 1
ATOM 783 C CA . SER A 1 102 ? 89.034 123.249 95.934 1.00 21.54 102 SER A CA 1
ATOM 784 C C . SER A 1 102 ? 88.437 122.115 96.766 1.00 21.54 102 SER A C 1
ATOM 785 O O . SER A 1 102 ? 87.452 122.377 97.478 1.00 21.54 102 SER A O 1
ATOM 788 N N . PRO A 1 103 ? 88.916 120.863 96.707 1.00 19.82 103 PRO A N 1
ATOM 789 C CA . PRO A 1 103 ? 88.362 119.851 97.625 1.00 19.82 103 PRO A CA 1
ATOM 790 C C . PRO A 1 103 ? 88.567 120.193 99.090 1.00 19.82 103 PRO A C 1
ATOM 791 O O . PRO A 1 103 ? 87.674 119.941 99.909 1.00 19.82 103 PRO A O 1
ATOM 795 N N . LEU A 1 104 ? 89.716 120.773 99.445 1.00 19.13 104 LEU A N 1
ATOM 796 C CA . LEU A 1 104 ? 89.934 121.205 100.822 1.00 19.13 104 LEU A CA 1
ATOM 797 C C . LEU A 1 104 ? 88.982 122.332 101.201 1.00 19.13 104 LEU A C 1
ATOM 798 O O . LEU A 1 104 ? 88.442 122.353 102.315 1.00 19.13 104 LEU A O 1
ATOM 803 N N . LYS A 1 105 ? 88.761 123.277 100.284 1.00 22.05 105 LYS A N 1
ATOM 804 C CA . LYS A 1 105 ? 87.801 124.347 100.544 1.00 22.05 105 LYS A CA 1
ATOM 805 C C . LYS A 1 105 ? 86.397 123.789 100.754 1.00 22.05 105 LYS A C 1
ATOM 806 O O . LYS A 1 105 ? 85.673 124.228 101.656 1.00 22.05 105 LYS A O 1
ATOM 812 N N . GLU A 1 106 ? 85.997 122.819 99.930 1.00 23.08 106 GLU A N 1
ATOM 813 C CA . GLU A 1 106 ? 84.675 122.216 100.066 1.00 23.08 106 GLU A CA 1
ATOM 814 C C . GLU A 1 106 ? 84.544 121.462 101.384 1.00 23.08 106 GLU A C 1
ATOM 815 O O . GLU A 1 106 ? 83.498 121.522 102.040 1.00 23.08 106 GLU A O 1
ATOM 821 N N . ALA A 1 107 ? 85.593 120.734 101.782 1.00 19.65 107 ALA A N 1
ATOM 822 C CA . ALA A 1 107 ? 85.567 120.028 103.060 1.00 19.65 107 ALA A CA 1
ATOM 823 C C . ALA A 1 107 ? 85.456 121.001 104.227 1.00 19.65 107 ALA A C 1
ATOM 824 O O . ALA A 1 107 ? 84.721 120.748 105.191 1.00 19.65 107 ALA A O 1
ATOM 826 N N . ALA A 1 108 ? 86.193 122.115 104.165 1.00 20.96 108 ALA A N 1
ATOM 827 C CA . ALA A 1 108 ? 86.094 123.123 105.215 1.00 20.96 108 ALA A CA 1
ATOM 828 C C . ALA A 1 108 ? 84.696 123.722 105.269 1.00 20.96 108 ALA A C 1
ATOM 829 O O . ALA A 1 108 ? 84.144 123.940 106.355 1.00 20.96 108 ALA A O 1
ATOM 831 N N . ARG A 1 109 ? 84.106 123.995 104.102 1.00 23.29 109 ARG A N 1
ATOM 832 C CA . ARG A 1 109 ? 82.736 124.493 104.066 1.00 23.29 109 ARG A CA 1
ATOM 833 C C . ARG A 1 109 ? 81.771 123.496 104.690 1.00 23.29 109 ARG A C 1
ATOM 834 O O . ARG A 1 109 ? 80.881 123.877 105.460 1.00 23.29 109 ARG A O 1
ATOM 842 N N . LYS A 1 110 ? 81.933 122.211 104.368 1.00 21.75 110 LYS A N 1
ATOM 843 C CA . LYS A 1 110 ? 81.037 121.191 104.899 1.00 21.75 110 LYS A CA 1
ATOM 844 C C . LYS A 1 110 ? 81.156 121.078 106.414 1.00 21.75 110 LYS A C 1
ATOM 845 O O . LYS A 1 110 ? 80.143 120.981 107.117 1.00 21.75 110 LYS A O 1
ATOM 851 N N . ILE A 1 111 ? 82.384 121.087 106.939 1.00 19.84 111 ILE A N 1
ATOM 852 C CA . ILE A 1 111 ? 82.552 120.957 108.385 1.00 19.84 111 ILE A CA 1
ATOM 853 C C . ILE A 1 111 ? 82.030 122.200 109.102 1.00 19.84 111 ILE A C 1
ATOM 854 O O . ILE A 1 111 ? 81.420 122.102 110.176 1.00 19.84 111 ILE A O 1
ATOM 859 N N . ALA A 1 112 ? 82.239 123.386 108.517 1.00 21.25 112 ALA A N 1
ATOM 860 C CA . ALA A 1 112 ? 81.702 124.603 109.116 1.00 21.25 112 ALA A CA 1
ATOM 861 C C . ALA A 1 112 ? 80.179 124.585 109.130 1.00 21.25 112 ALA A C 1
ATOM 862 O O . ALA A 1 112 ? 79.554 124.964 110.130 1.00 21.25 112 ALA A O 1
ATOM 864 N N . ALA A 1 113 ? 79.564 124.144 108.030 1.00 22.22 113 ALA A N 1
ATOM 865 C CA . ALA A 1 113 ? 78.109 124.051 107.979 1.00 22.22 113 ALA A CA 1
ATOM 866 C C . ALA A 1 113 ? 77.586 123.046 108.995 1.00 22.22 113 ALA A C 1
ATOM 867 O O . ALA A 1 113 ? 76.565 123.289 109.648 1.00 22.22 113 ALA A O 1
ATOM 869 N N . ALA A 1 114 ? 78.268 121.906 109.139 1.00 23.23 114 ALA A N 1
ATOM 870 C CA . ALA A 1 114 ? 77.846 120.915 110.123 1.00 23.23 114 ALA A CA 1
ATOM 871 C C . ALA A 1 114 ? 77.928 121.472 111.539 1.00 23.23 114 ALA A C 1
ATOM 872 O O . ALA A 1 114 ? 77.004 121.285 112.341 1.00 23.23 114 ALA A O 1
ATOM 874 N N . GLU A 1 115 ? 79.022 122.166 111.864 1.00 23.80 115 GLU A N 1
ATOM 875 C CA . GLU A 1 115 ? 79.158 122.747 113.197 1.00 23.80 115 GLU A CA 1
ATOM 876 C C . GLU A 1 115 ? 78.080 123.795 113.452 1.00 23.80 115 GLU A C 1
ATOM 877 O O . GLU A 1 115 ? 77.475 123.832 114.532 1.00 23.80 115 GLU A O 1
ATOM 883 N N . ASP A 1 116 ? 77.825 124.659 112.465 1.00 26.63 116 ASP A N 1
ATOM 884 C CA . ASP A 1 116 ? 76.811 125.695 112.634 1.00 26.63 116 ASP A CA 1
ATOM 885 C C . ASP A 1 116 ? 75.421 125.092 112.801 1.00 26.63 116 ASP A C 1
ATOM 886 O O . ASP A 1 116 ? 74.637 125.553 113.639 1.00 26.63 116 ASP A O 1
ATOM 891 N N . GLN A 1 117 ? 75.095 124.066 112.009 1.00 28.43 117 GLN A N 1
ATOM 892 C CA . GLN A 1 117 ? 73.800 123.408 112.146 1.00 28.43 117 GLN A CA 1
ATOM 893 C C . GLN A 1 117 ? 73.661 122.745 113.509 1.00 28.43 117 GLN A C 1
ATOM 894 O O . GLN A 1 117 ? 72.610 122.851 114.154 1.00 28.43 117 GLN A O 1
ATOM 900 N N . THR A 1 118 ? 74.716 122.067 113.971 1.00 26.69 118 THR A N 1
ATOM 901 C CA . THR A 1 118 ? 74.670 121.430 115.282 1.00 26.69 118 THR A CA 1
ATOM 902 C C . THR A 1 118 ? 74.464 122.460 116.386 1.00 26.69 118 THR A C 1
ATOM 903 O O . THR A 1 118 ? 73.687 122.232 117.321 1.00 26.69 118 THR A O 1
ATOM 907 N N . ILE A 1 119 ? 75.141 123.605 116.289 1.00 26.96 119 ILE A N 1
ATOM 908 C CA . ILE A 1 119 ? 75.016 124.624 117.326 1.00 26.96 119 ILE A CA 1
ATOM 909 C C . ILE A 1 119 ? 73.627 125.257 117.307 1.00 26.96 119 ILE A C 1
ATOM 910 O O . ILE A 1 119 ? 72.989 125.410 118.355 1.00 26.96 119 ILE A O 1
ATOM 915 N N . PHE A 1 120 ? 73.128 125.624 116.123 1.00 28.07 120 PHE A N 1
ATOM 916 C CA . PHE A 1 120 ? 71.906 126.422 116.063 1.00 28.07 120 PHE A CA 1
ATOM 917 C C . PHE A 1 120 ? 70.643 125.576 116.196 1.00 28.07 120 PHE A C 1
ATOM 918 O O . PHE A 1 120 ? 69.674 126.011 116.829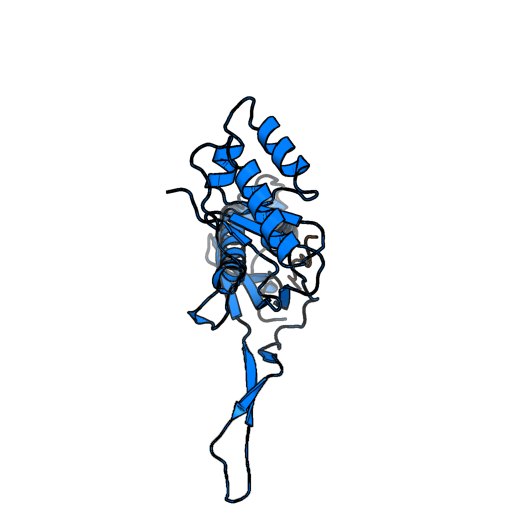 1.00 28.07 120 PHE A O 1
ATOM 926 N N . ASP A 1 121 ? 70.622 124.375 115.619 1.00 29.82 121 ASP A N 1
ATOM 927 C CA . ASP A 1 121 ? 69.407 123.573 115.587 1.00 29.82 121 ASP A CA 1
ATOM 928 C C . ASP A 1 121 ? 69.520 122.265 116.357 1.00 29.82 121 ASP A C 1
ATOM 929 O O . ASP A 1 121 ? 68.538 121.516 116.419 1.00 29.82 121 ASP A O 1
ATOM 934 N N . GLY A 1 122 ? 70.674 121.965 116.940 1.00 28.63 122 GLY A N 1
ATOM 935 C CA . GLY A 1 122 ? 70.828 120.782 117.758 1.00 28.63 122 GLY A CA 1
ATOM 936 C C . GLY A 1 122 ? 71.141 119.538 116.942 1.00 28.63 122 GLY A C 1
ATOM 937 O O . GLY A 1 122 ? 70.992 119.498 115.722 1.00 28.63 122 GLY A O 1
ATOM 938 N N . TYR A 1 123 ? 71.586 118.500 117.652 1.00 28.97 123 TYR A N 1
ATOM 939 C CA . TYR A 1 123 ? 71.933 117.210 117.048 1.00 28.97 123 TYR A CA 1
ATOM 940 C C . TYR A 1 123 ? 71.275 116.141 117.921 1.00 28.97 123 TYR A C 1
ATOM 941 O O . TYR A 1 123 ? 71.828 115.736 118.948 1.00 28.97 123 TYR A O 1
ATOM 950 N N . MET A 1 124 ? 70.085 115.698 117.508 1.00 34.66 124 MET A N 1
ATOM 951 C CA . MET A 1 124 ? 69.292 114.797 118.340 1.00 34.66 124 MET A CA 1
ATOM 952 C C . MET A 1 124 ? 69.973 113.444 118.505 1.00 34.66 124 MET A C 1
ATOM 953 O O . MET A 1 124 ? 69.867 112.816 119.566 1.00 34.66 124 MET A O 1
ATOM 958 N N . ALA A 1 125 ? 70.665 112.974 117.463 1.00 31.85 125 ALA A N 1
ATOM 959 C CA . ALA A 1 125 ? 71.317 111.671 117.532 1.00 31.85 125 ALA A CA 1
ATOM 960 C C . ALA A 1 125 ? 72.367 111.623 118.633 1.00 31.85 125 ALA A C 1
ATOM 961 O O . ALA A 1 125 ? 72.520 110.593 119.300 1.00 31.85 125 ALA A O 1
ATOM 963 N N . ALA A 1 126 ? 73.090 112.720 118.846 1.00 29.90 126 ALA A N 1
ATOM 964 C CA . ALA A 1 126 ? 74.111 112.781 119.882 1.00 29.90 126 ALA A CA 1
ATOM 965 C C . ALA A 1 126 ? 73.582 113.292 121.215 1.00 29.90 126 ALA A C 1
ATOM 966 O O . ALA A 1 126 ? 74.353 113.376 122.176 1.00 29.90 126 ALA A O 1
ATOM 968 N N . GLY A 1 127 ? 72.299 113.634 121.297 1.00 29.65 127 GLY A N 1
ATOM 969 C CA . GLY A 1 127 ? 71.740 114.135 122.536 1.00 29.65 127 GLY A CA 1
ATOM 970 C C . GLY A 1 127 ? 72.090 115.569 122.860 1.00 29.65 127 GLY A C 1
ATOM 971 O O . GLY A 1 127 ? 72.185 115.923 124.039 1.00 29.65 127 GLY A O 1
ATOM 972 N N . ILE A 1 128 ? 72.282 116.410 121.847 1.00 28.06 128 ILE A N 1
ATOM 973 C CA . ILE A 1 128 ? 72.638 117.813 122.029 1.00 28.06 128 ILE A CA 1
ATOM 974 C C . ILE A 1 128 ? 71.472 118.669 121.557 1.00 28.06 128 ILE A C 1
ATOM 975 O O . ILE A 1 128 ? 70.960 118.476 120.447 1.00 28.06 128 ILE A O 1
ATOM 980 N N . ALA A 1 129 ? 71.051 119.610 122.398 1.00 28.16 129 ALA A N 1
ATOM 981 C CA . ALA A 1 129 ? 69.911 120.469 122.110 1.00 28.16 129 ALA A CA 1
ATOM 982 C C . ALA A 1 129 ? 70.385 121.835 121.633 1.00 28.16 129 ALA A C 1
ATOM 983 O O . ALA A 1 129 ? 71.395 122.358 122.113 1.00 28.16 129 ALA A O 1
ATOM 985 N N . GLY A 1 130 ? 69.648 122.407 120.679 1.00 28.26 130 GLY A N 1
ATOM 986 C CA . GLY A 1 130 ? 70.004 123.685 120.103 1.00 28.26 130 GLY A CA 1
ATOM 987 C C . GLY A 1 130 ? 69.448 124.864 120.884 1.00 28.26 130 GLY A C 1
ATOM 988 O O . GLY A 1 130 ? 68.800 124.724 121.920 1.00 28.26 130 GLY A O 1
ATOM 989 N N . ILE A 1 131 ? 69.725 126.058 120.357 1.00 28.26 131 ILE A N 1
ATOM 990 C CA . ILE A 1 131 ? 69.281 127.290 121.004 1.00 28.26 131 ILE A CA 1
ATOM 991 C C . ILE A 1 131 ? 67.832 127.589 120.636 1.00 28.26 131 ILE A C 1
ATOM 992 O O . ILE A 1 131 ? 66.990 127.851 121.505 1.00 28.26 131 ILE A O 1
ATOM 997 N N . ARG A 1 132 ? 67.530 127.573 119.339 1.00 31.49 132 ARG A N 1
ATOM 998 C CA . ARG A 1 132 ? 66.174 127.875 118.886 1.00 31.49 132 ARG A CA 1
ATOM 999 C C . ARG A 1 132 ? 65.122 126.907 119.419 1.00 31.49 132 ARG A C 1
ATOM 1000 O O . ARG A 1 132 ? 64.065 127.384 119.868 1.00 31.49 132 ARG A O 1
ATOM 1008 N N . PRO A 1 133 ? 65.313 125.580 119.401 1.00 31.18 133 PRO A N 1
ATOM 1009 C CA . PRO A 1 133 ? 64.291 124.694 119.984 1.00 31.18 133 PRO A CA 1
ATOM 1010 C C . PRO A 1 133 ? 64.096 124.877 121.480 1.00 31.18 133 PRO A C 1
ATOM 1011 O O . PRO A 1 133 ? 63.035 124.501 121.994 1.00 31.18 133 PRO A O 1
ATOM 1015 N N . GLN A 1 134 ? 65.071 125.440 122.193 1.00 31.09 134 GLN A N 1
ATOM 1016 C CA . GLN A 1 134 ? 64.963 125.662 123.628 1.00 31.09 134 GLN A CA 1
ATOM 1017 C C . GLN A 1 134 ? 64.613 127.104 123.973 1.00 31.09 134 GLN A C 1
ATOM 1018 O O . GLN A 1 134 ? 64.476 127.432 125.157 1.00 31.09 134 GLN A O 1
ATOM 1024 N N . SER A 1 135 ? 64.472 127.971 122.974 1.00 32.83 135 SER A N 1
ATOM 1025 C CA . SER A 1 135 ? 64.068 129.347 123.231 1.00 32.83 135 SER A CA 1
ATOM 1026 C C . SER A 1 135 ? 62.649 129.392 123.788 1.00 32.83 135 SER A C 1
ATOM 1027 O O . SER A 1 135 ? 61.755 128.685 123.315 1.00 32.83 135 SER A O 1
ATOM 1030 N N . SER A 1 136 ? 62.446 130.237 124.800 1.00 34.65 136 SER A N 1
ATOM 1031 C CA . SER A 1 136 ? 61.167 130.322 125.493 1.00 34.65 136 SER A CA 1
ATOM 1032 C C . SER A 1 136 ? 60.305 131.494 125.040 1.00 34.65 136 SER A C 1
ATOM 1033 O O . SER A 1 136 ? 59.165 131.614 125.503 1.00 34.65 136 SER A O 1
ATOM 1036 N N . ASN A 1 137 ? 60.809 132.355 124.160 1.00 35.48 137 ASN A N 1
ATOM 1037 C CA . ASN A 1 137 ? 60.043 133.504 123.705 1.00 35.48 137 ASN A CA 1
ATOM 1038 C C . ASN A 1 137 ? 59.095 133.100 122.576 1.00 35.48 137 ASN A C 1
ATOM 1039 O O . ASN A 1 137 ? 59.045 131.944 122.149 1.00 35.48 137 ASN A O 1
ATOM 1044 N N . THR A 1 138 ? 58.331 134.074 122.084 1.00 38.16 138 THR A N 1
ATOM 1045 C CA . THR A 1 138 ? 57.359 133.825 121.027 1.00 38.16 138 THR A CA 1
ATOM 1046 C C . THR A 1 138 ? 58.007 134.055 119.668 1.00 38.16 138 THR A C 1
ATOM 1047 O O . THR A 1 138 ? 58.484 135.167 119.404 1.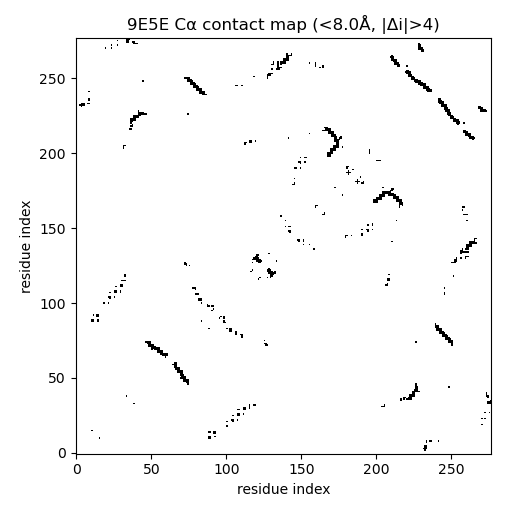00 38.16 138 THR A O 1
ATOM 1051 N N . PRO A 1 139 ? 58.055 133.053 118.793 1.00 39.3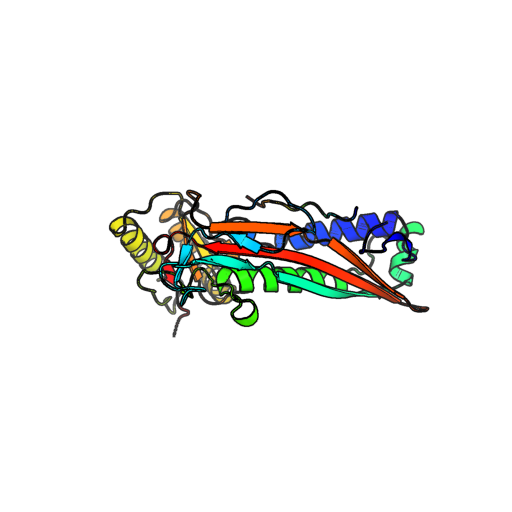5 139 PRO A N 1
ATOM 1052 C CA . PRO A 1 139 ? 58.654 133.258 117.470 1.00 39.35 139 PRO A CA 1
ATOM 1053 C C . PRO A 1 139 ? 57.833 134.215 116.620 1.00 39.35 139 PRO A C 1
ATOM 1054 O O . PRO A 1 139 ? 56.611 134.319 116.758 1.00 39.35 139 PRO A O 1
ATOM 1058 N N . LEU A 1 140 ? 58.527 134.918 115.730 1.00 40.91 140 LEU A N 1
ATOM 1059 C CA . LEU A 1 140 ? 57.913 135.877 114.823 1.00 40.91 140 LEU A CA 1
ATOM 1060 C C . LEU A 1 140 ? 58.213 135.485 113.383 1.00 40.91 140 LEU A C 1
ATOM 1061 O O . LEU A 1 140 ? 59.331 135.074 113.064 1.00 40.91 140 LEU A O 1
ATOM 1066 N N . THR A 1 141 ? 57.210 135.602 112.517 1.00 45.52 141 THR A N 1
ATOM 1067 C CA . THR A 1 141 ? 57.375 135.243 111.115 1.00 45.52 141 THR A CA 1
ATOM 1068 C C . THR A 1 141 ? 57.929 136.423 110.325 1.00 45.52 141 THR A C 1
ATOM 1069 O O . THR A 1 141 ? 57.493 137.564 110.499 1.00 45.52 141 THR A O 1
ATOM 1073 N N . LEU A 1 142 ? 58.903 136.141 109.444 1.00 48.50 142 LEU A N 1
ATOM 1074 C CA . LEU A 1 142 ? 59.486 137.198 108.630 1.00 48.50 142 LEU A CA 1
ATOM 1075 C C . LEU A 1 142 ? 58.500 137.642 107.551 1.00 48.50 142 LEU A C 1
ATOM 1076 O O . LEU A 1 142 ? 57.770 136.815 106.999 1.00 48.50 142 LEU A O 1
ATOM 1081 N N . PRO A 1 143 ? 58.455 138.933 107.237 1.00 52.08 143 PRO A N 1
ATOM 1082 C CA . PRO A 1 143 ? 57.538 139.409 106.198 1.00 52.08 143 PRO A CA 1
ATOM 1083 C C . PRO A 1 143 ? 58.015 139.026 104.805 1.00 52.08 143 PRO A C 1
ATOM 1084 O O . PRO A 1 143 ? 59.173 138.662 104.586 1.00 52.08 143 PRO A O 1
ATOM 1088 N N . ALA A 1 144 ? 57.086 139.113 103.851 1.00 55.70 144 ALA A N 1
ATOM 1089 C CA . ALA A 1 144 ? 57.407 138.774 102.469 1.00 55.70 144 ALA A CA 1
ATOM 1090 C C . ALA A 1 144 ? 58.339 139.808 101.847 1.00 55.70 144 ALA A C 1
ATOM 1091 O O . ALA A 1 144 ? 59.319 139.455 101.181 1.00 55.70 144 ALA A O 1
ATOM 1093 N N . THR A 1 145 ? 58.052 141.089 102.054 1.00 56.14 145 THR A N 1
ATOM 1094 C CA . THR A 1 145 ? 58.844 142.161 101.471 1.00 56.14 145 THR A CA 1
ATOM 1095 C C . THR A 1 145 ? 59.960 142.582 102.419 1.00 56.14 145 THR A C 1
ATOM 1096 O O . THR A 1 145 ? 59.815 142.537 103.644 1.00 56.14 145 THR A O 1
ATOM 1100 N N . ALA A 1 146 ? 61.086 142.995 101.833 1.00 54.98 146 ALA A N 1
ATOM 1101 C CA . ALA A 1 146 ? 62.243 143.394 102.625 1.00 54.98 146 ALA A CA 1
ATOM 1102 C C . ALA A 1 146 ? 62.036 144.722 103.342 1.00 54.98 146 ALA A C 1
ATOM 1103 O O . ALA A 1 146 ? 62.817 145.054 104.239 1.00 54.98 146 ALA A O 1
ATOM 1105 N N . SER A 1 147 ? 61.011 145.488 102.968 1.00 55.45 147 SER A N 1
ATOM 1106 C CA . SER A 1 147 ? 60.763 146.783 103.589 1.00 55.45 147 SER A CA 1
ATOM 1107 C C . SER A 1 147 ? 60.044 146.680 104.927 1.00 55.45 147 SER A C 1
ATOM 1108 O O . SER A 1 147 ? 59.906 147.698 105.615 1.00 55.45 147 SER A O 1
ATOM 1111 N N . ASP A 1 148 ? 59.582 145.492 105.313 1.00 54.93 148 ASP A N 1
ATOM 1112 C CA . ASP A 1 148 ? 58.862 145.300 106.565 1.00 54.93 148 ASP A CA 1
ATOM 1113 C C . ASP A 1 148 ? 59.688 144.583 107.625 1.00 54.93 148 ASP A C 1
ATOM 1114 O O . ASP A 1 148 ? 59.146 144.223 108.674 1.00 54.93 148 ASP A O 1
ATOM 1119 N N . TYR A 1 149 ? 60.973 144.347 107.370 1.00 50.83 149 TYR A N 1
ATOM 1120 C CA . TYR A 1 149 ? 61.835 143.733 108.379 1.00 50.83 149 TYR A CA 1
ATOM 1121 C C . TYR A 1 149 ? 62.006 144.590 109.632 1.00 50.83 149 TYR A C 1
ATOM 1122 O O . TYR A 1 149 ? 61.962 144.029 110.743 1.00 50.83 149 TYR A O 1
ATOM 1131 N N . PRO A 1 150 ? 62.226 145.913 109.545 1.00 49.78 150 PRO A N 1
ATOM 1132 C CA . PRO A 1 150 ? 62.487 146.680 110.777 1.00 49.78 150 PRO A CA 1
ATOM 1133 C C . PRO A 1 150 ? 61.375 146.609 111.810 1.00 49.78 150 PRO A C 1
ATOM 1134 O O . PRO A 1 150 ? 61.669 146.651 113.008 1.00 49.78 150 PRO A O 1
ATOM 1138 N N . THR A 1 151 ? 60.108 146.507 111.401 1.00 46.97 151 THR A N 1
ATOM 1139 C CA . THR A 1 151 ? 59.047 146.414 112.400 1.00 46.97 151 THR A CA 1
ATOM 1140 C C . THR A 1 151 ? 59.109 145.083 113.146 1.00 46.97 151 THR A C 1
ATOM 1141 O O . THR A 1 151 ? 58.855 145.029 114.354 1.00 46.97 151 THR A O 1
ATOM 1145 N N . VAL A 1 152 ? 59.479 144.002 112.453 1.00 45.37 152 VAL A N 1
ATOM 1146 C CA . VAL A 1 152 ? 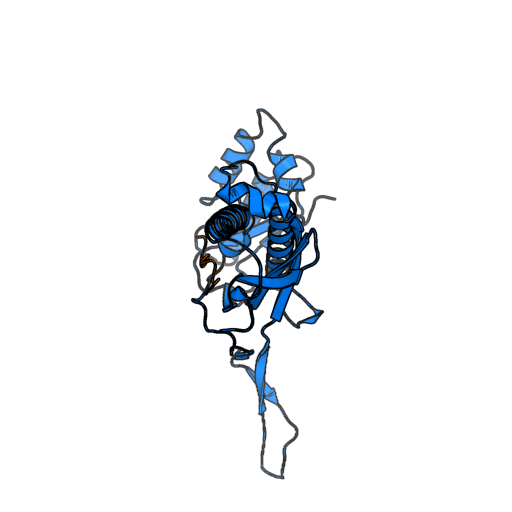59.653 142.715 113.124 1.00 45.37 152 VAL A CA 1
ATOM 1147 C C . VAL A 1 152 ? 60.852 142.765 114.063 1.00 45.37 152 VAL A C 1
ATOM 1148 O O . VAL A 1 152 ? 60.821 142.211 115.171 1.00 45.37 152 VAL A O 1
ATOM 1152 N N . VAL A 1 153 ? 61.928 143.429 113.635 1.00 44.14 153 VAL A N 1
ATOM 1153 C CA . VAL A 1 153 ? 63.090 143.601 114.505 1.00 44.14 153 VAL A CA 1
ATOM 1154 C C . VAL A 1 153 ? 62.702 144.387 115.754 1.00 44.14 153 VAL A C 1
ATOM 1155 O O . VAL A 1 153 ? 63.127 144.068 116.871 1.00 44.14 153 VAL A O 1
ATOM 1159 N N . ALA A 1 154 ? 61.889 145.430 115.578 1.00 42.90 154 ALA A N 1
ATOM 1160 C CA . ALA A 1 154 ? 61.426 146.227 116.709 1.00 42.90 154 ALA A CA 1
ATOM 1161 C C . ALA A 1 154 ? 60.547 145.404 117.643 1.00 42.90 154 ALA A C 1
ATOM 1162 O O . ALA A 1 154 ? 60.610 145.559 118.866 1.00 42.90 154 ALA A O 1
ATOM 1164 N N . GLN A 1 155 ? 59.701 144.537 117.082 1.00 42.67 155 GLN A N 1
ATOM 1165 C CA . GLN A 1 155 ? 58.879 143.662 117.916 1.00 42.67 155 GLN A CA 1
ATOM 1166 C C . GLN A 1 155 ? 59.745 142.705 118.730 1.00 42.67 155 GLN A C 1
ATOM 1167 O O . GLN A 1 155 ? 59.485 142.466 119.916 1.00 42.67 155 GLN A O 1
ATOM 1173 N N . ALA A 1 156 ? 60.782 142.143 118.103 1.00 39.95 156 ALA A N 1
ATOM 1174 C CA . ALA A 1 156 ? 61.701 141.272 118.833 1.00 39.95 156 ALA A CA 1
ATOM 1175 C C . ALA A 1 156 ? 62.430 142.038 119.932 1.00 39.95 156 ALA A C 1
ATOM 1176 O O . ALA A 1 156 ? 62.619 141.524 121.044 1.00 39.95 156 ALA A O 1
ATOM 1178 N N . LEU A 1 157 ? 62.850 143.270 119.636 1.00 41.33 157 LEU A N 1
ATOM 1179 C CA . LEU A 1 157 ? 63.502 144.099 120.646 1.00 41.33 157 LEU A CA 1
ATOM 1180 C C . LEU A 1 157 ? 62.554 144.411 121.796 1.00 41.33 157 LEU A C 1
ATOM 1181 O O . LEU A 1 157 ? 62.967 144.439 122.960 1.00 41.33 157 LEU A O 1
ATOM 1186 N N . ASP A 1 158 ? 61.281 144.665 121.487 1.00 40.55 158 ASP A N 1
ATOM 1187 C CA . ASP A 1 158 ? 60.286 144.903 122.527 1.00 40.55 158 ASP A CA 1
ATOM 1188 C C . ASP A 1 158 ? 60.101 143.667 123.396 1.00 40.55 158 ASP A C 1
ATOM 1189 O O . ASP A 1 158 ? 59.980 143.766 124.621 1.00 40.55 158 ASP A O 1
ATOM 1194 N N . GLN A 1 159 ? 60.068 142.488 122.770 1.00 38.54 159 GLN A N 1
ATOM 1195 C CA . GLN A 1 159 ? 59.974 141.246 123.533 1.00 38.54 159 GLN A CA 1
ATOM 1196 C C . GLN A 1 159 ? 61.163 141.093 124.473 1.00 38.54 159 GLN A C 1
ATOM 1197 O O . GLN A 1 159 ? 61.002 140.748 125.651 1.00 38.54 159 GLN A O 1
ATOM 1203 N N . LEU A 1 160 ? 62.370 141.358 123.967 1.00 37.91 160 LEU A N 1
ATOM 1204 C CA . LEU A 1 160 ? 63.562 141.247 124.804 1.00 37.91 160 LEU A CA 1
ATOM 1205 C C . LEU A 1 160 ? 63.536 142.259 125.945 1.00 37.91 160 LEU A C 1
ATOM 1206 O O . LEU A 1 160 ? 63.909 141.938 127.081 1.00 37.91 160 LEU A O 1
ATOM 1211 N N . ARG A 1 161 ? 63.103 143.490 125.660 1.00 38.92 161 ARG A N 1
ATOM 1212 C CA . ARG A 1 161 ? 63.034 144.520 126.692 1.00 38.92 161 ARG A CA 1
ATOM 1213 C C . ARG A 1 161 ? 62.019 144.161 127.769 1.00 38.92 161 ARG A C 1
ATOM 1214 O O . ARG A 1 161 ? 62.268 144.369 128.962 1.00 38.92 161 ARG A O 1
ATOM 1222 N N . VAL A 1 162 ? 60.863 143.627 127.367 1.00 38.36 162 VAL A N 1
ATOM 1223 C CA . VAL A 1 162 ? 59.862 143.211 128.342 1.00 38.36 162 VAL A CA 1
ATOM 1224 C C . VAL A 1 162 ? 60.382 142.047 129.173 1.00 38.36 162 VAL A C 1
ATOM 1225 O O . VAL A 1 162 ? 60.156 141.992 130.389 1.00 38.36 162 VAL A O 1
ATOM 1229 N N . ALA A 1 163 ? 61.099 141.109 128.548 1.00 38.05 163 ALA A N 1
ATOM 1230 C CA . ALA A 1 163 ? 61.673 140.000 129.299 1.00 38.05 163 ALA A CA 1
ATOM 1231 C C . ALA A 1 163 ? 62.767 140.452 130.258 1.00 38.05 163 ALA A C 1
ATOM 1232 O O . ALA A 1 163 ? 62.952 139.824 131.306 1.00 38.05 163 ALA A O 1
ATOM 1234 N N . GLY A 1 164 ? 63.488 141.521 129.930 1.00 37.79 164 GLY A N 1
ATOM 1235 C CA . GLY A 1 164 ? 64.508 142.036 130.819 1.00 37.79 164 GLY A CA 1
ATOM 1236 C C . GLY A 1 164 ? 65.918 141.595 130.505 1.00 37.79 164 GLY A C 1
ATOM 1237 O O . GLY A 1 164 ? 66.719 141.415 131.429 1.00 37.79 164 GLY A O 1
ATOM 1238 N N . VAL A 1 165 ? 66.251 141.414 129.232 1.00 37.29 165 VAL A N 1
ATOM 1239 C CA . VAL A 1 165 ? 67.564 140.931 128.822 1.00 37.29 165 VAL A CA 1
ATOM 1240 C C . VAL A 1 165 ? 68.330 142.100 128.216 1.00 37.29 165 VAL A C 1
ATOM 1241 O O . VAL A 1 165 ? 67.900 142.688 127.217 1.00 37.29 165 VAL A O 1
ATOM 1245 N N . ASN A 1 166 ? 69.465 142.437 128.819 1.00 38.86 166 ASN A N 1
ATOM 1246 C CA . ASN A 1 166 ? 70.322 143.507 128.334 1.00 38.86 166 ASN A CA 1
ATOM 1247 C C . ASN A 1 166 ? 71.431 142.950 127.444 1.00 38.86 166 ASN A C 1
ATOM 1248 O O . ASN A 1 166 ? 71.497 141.754 127.155 1.00 38.86 166 ASN A O 1
ATOM 1253 N N . GLY A 1 167 ? 72.313 143.845 127.006 1.00 39.74 167 GLY A N 1
ATOM 1254 C CA . GLY A 1 167 ? 73.459 143.464 126.218 1.00 39.74 167 GLY A CA 1
ATOM 1255 C C . GLY A 1 167 ? 73.340 143.918 124.779 1.00 39.74 167 GLY A C 1
ATOM 1256 O O . GLY A 1 167 ? 72.253 144.252 124.298 1.00 39.74 167 GLY A O 1
ATOM 1257 N N . PRO A 1 168 ? 74.463 143.943 124.061 1.00 39.73 168 PRO A N 1
ATOM 1258 C CA . PRO A 1 168 ? 74.418 144.279 122.628 1.00 39.73 168 PRO A CA 1
ATOM 1259 C C . PRO A 1 168 ? 73.682 143.195 121.856 1.00 39.73 168 PRO A C 1
ATOM 1260 O O . PRO A 1 168 ? 73.924 142.002 122.053 1.00 39.73 168 PRO A O 1
ATOM 1264 N N . TYR A 1 169 ? 72.774 143.615 120.981 1.00 40.77 169 TYR A N 1
ATOM 1265 C CA . TYR A 1 169 ? 71.926 142.688 120.247 1.00 40.77 169 TYR A CA 1
ATOM 1266 C C . TYR A 1 169 ? 72.484 142.439 118.852 1.00 40.77 169 TYR A C 1
ATOM 1267 O O . TYR A 1 169 ? 72.870 143.375 118.146 1.00 40.77 169 TYR A O 1
ATOM 1276 N N . HIS A 1 170 ? 72.519 141.169 118.462 1.00 38.59 170 HIS A N 1
ATOM 1277 C CA . HIS A 1 170 ? 72.989 140.750 117.151 1.00 38.59 170 HIS A CA 1
ATOM 1278 C C . HIS A 1 170 ? 71.892 139.982 116.430 1.00 38.59 170 HIS A C 1
ATOM 1279 O O . HIS A 1 170 ? 71.211 139.138 117.024 1.00 38.59 170 HIS A O 1
ATOM 1286 N N . LEU A 1 171 ? 71.732 140.277 115.144 1.00 38.56 171 LEU A N 1
ATOM 1287 C CA . LEU A 1 171 ? 70.741 139.631 114.294 1.00 38.56 171 LEU A CA 1
ATOM 1288 C C . LEU A 1 171 ? 71.458 138.675 113.352 1.00 38.56 171 LEU A C 1
ATOM 1289 O O . LEU A 1 171 ? 72.323 139.096 112.576 1.00 38.56 171 LEU A O 1
ATOM 1294 N N . VAL A 1 172 ? 71.102 137.395 113.421 1.00 36.36 172 VAL A N 1
ATOM 1295 C CA . VAL A 1 172 ? 71.654 136.367 112.548 1.00 36.36 172 VAL A CA 1
ATOM 1296 C C . VAL A 1 172 ? 70.590 136.014 111.520 1.00 36.36 172 VAL A C 1
ATOM 1297 O O . VAL A 1 172 ? 69.446 135.714 111.882 1.00 36.36 172 VAL A O 1
ATOM 1301 N N . LEU A 1 173 ? 70.960 136.065 110.244 1.00 38.89 173 LEU A N 1
ATOM 1302 C CA . LEU A 1 173 ? 70.025 135.843 109.151 1.00 38.89 173 LEU A CA 1
ATOM 1303 C C . LEU A 1 173 ? 70.556 134.761 108.225 1.00 38.89 173 LEU A C 1
ATOM 1304 O O . LEU A 1 173 ? 71.771 134.609 108.065 1.00 38.89 173 LEU A O 1
ATOM 1309 N N . GLY A 1 174 ? 69.639 134.012 107.618 1.00 42.29 174 GLY A N 1
ATOM 1310 C CA . GLY A 1 174 ? 70.006 132.997 106.658 1.00 42.29 174 GLY A CA 1
ATOM 1311 C C . GLY A 1 174 ? 70.343 133.585 105.300 1.00 42.29 174 GLY A C 1
ATOM 1312 O O . GLY A 1 174 ? 70.261 134.791 105.066 1.00 42.29 174 GLY A O 1
ATOM 1313 N N . GLU A 1 175 ? 70.734 132.695 104.385 1.00 45.70 175 GLU A N 1
ATOM 1314 C CA . GLU A 1 175 ? 71.119 133.127 103.045 1.00 45.70 175 GLU A CA 1
ATOM 1315 C C . GLU A 1 175 ? 69.947 133.753 102.300 1.00 45.70 175 GLU A C 1
ATOM 1316 O O . GLU A 1 175 ? 70.107 134.785 101.635 1.00 45.70 175 GLU A O 1
ATOM 1322 N N . LYS A 1 176 ? 68.764 133.142 102.393 1.00 47.44 176 LYS A N 1
ATOM 1323 C CA . LYS A 1 176 ? 67.598 133.667 101.690 1.00 47.44 176 LYS A CA 1
ATOM 1324 C C . LYS A 1 176 ? 67.219 135.050 102.207 1.00 47.44 176 LYS A C 1
ATOM 1325 O O . LYS A 1 176 ? 66.963 135.968 101.420 1.00 47.44 176 LYS A O 1
ATOM 1331 N N . ALA A 1 177 ? 67.188 135.218 103.531 1.00 47.95 177 ALA A N 1
ATOM 1332 C CA . ALA A 1 177 ? 66.858 136.519 104.104 1.00 47.95 177 ALA A CA 1
ATOM 1333 C C . ALA A 1 177 ? 67.914 137.560 103.756 1.00 47.95 177 ALA A C 1
ATOM 1334 O O . ALA A 1 177 ? 67.585 138.714 103.456 1.00 47.95 177 ALA A O 1
ATOM 1336 N N . TYR A 1 178 ? 69.192 137.171 103.795 1.00 47.63 178 TYR A N 1
ATOM 1337 C CA . TYR A 1 178 ? 70.259 138.107 103.460 1.00 47.63 178 TYR A CA 1
ATOM 1338 C C . TYR A 1 178 ? 70.148 138.571 102.014 1.00 47.63 178 TYR A C 1
ATOM 1339 O O . TYR A 1 178 ? 70.281 139.767 101.726 1.00 47.63 178 TYR A O 1
ATOM 1348 N N . THR A 1 179 ? 69.892 137.641 101.088 1.00 51.06 179 THR A N 1
ATOM 1349 C CA . THR A 1 179 ? 69.717 138.021 99.690 1.00 51.06 179 THR A CA 1
ATOM 1350 C C . THR A 1 179 ? 68.476 138.885 99.501 1.00 51.06 179 THR A C 1
ATOM 1351 O O . THR A 1 179 ? 68.496 139.841 98.718 1.00 51.06 179 THR A O 1
ATOM 1355 N N . SER A 1 180 ? 67.387 138.569 100.208 1.00 52.20 180 SER A N 1
ATOM 1356 C CA . SER A 1 180 ? 66.180 139.383 100.100 1.00 52.20 180 SER A CA 1
ATOM 1357 C C . SER A 1 180 ? 66.435 140.809 100.570 1.00 52.20 180 SER A C 1
ATOM 1358 O O . SER A 1 180 ? 65.926 141.767 99.978 1.00 52.20 180 SER A O 1
ATOM 1361 N N . ILE A 1 181 ? 67.218 140.968 101.638 1.00 54.25 181 ILE A N 1
ATOM 1362 C CA . ILE A 1 181 ? 6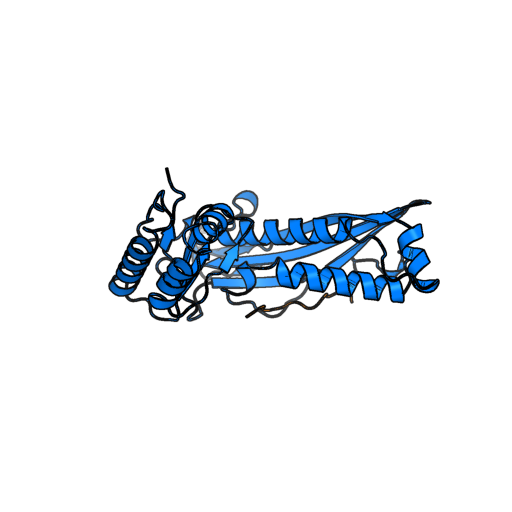7.530 142.304 102.137 1.00 54.25 181 ILE A CA 1
ATOM 1363 C C . ILE A 1 181 ? 68.450 143.040 101.167 1.00 54.25 181 ILE A C 1
ATOM 1364 O O . ILE A 1 181 ? 68.241 144.221 100.865 1.00 54.25 181 ILE A O 1
ATOM 1369 N N . THR A 1 182 ? 69.481 142.355 100.662 1.00 56.61 182 THR A N 1
ATOM 1370 C CA . THR A 1 182 ? 70.463 143.024 99.813 1.00 56.61 182 THR A CA 1
ATOM 1371 C C . THR A 1 182 ? 69.894 143.400 98.449 1.00 56.61 182 THR A C 1
ATOM 1372 O O . THR A 1 182 ? 70.173 144.496 97.949 1.00 56.61 182 THR A O 1
ATOM 1376 N N . GLY A 1 183 ? 69.099 142.527 97.835 1.00 60.34 183 GLY A N 1
ATOM 1377 C CA . GLY A 1 183 ? 68.609 142.784 96.495 1.00 60.34 183 GLY A CA 1
ATOM 1378 C C . GLY A 1 183 ? 67.297 143.538 96.450 1.00 60.34 183 GLY A C 1
ATOM 1379 O O . GLY A 1 183 ? 66.366 143.133 95.748 1.00 60.34 183 GLY A O 1
ATOM 1380 N N . GLY A 1 184 ? 67.211 144.634 97.190 1.00 64.96 184 GLY A N 1
ATOM 1381 C CA . GLY A 1 184 ? 66.017 145.458 97.186 1.00 64.96 184 GLY A CA 1
ATOM 1382 C C . GLY A 1 184 ? 66.373 146.918 97.352 1.00 64.96 184 GLY A C 1
ATOM 1383 O O . GLY A 1 184 ? 67.399 147.266 97.942 1.00 64.96 184 GLY A O 1
ATOM 1384 N N . ASN A 1 185 ? 65.510 147.774 96.815 1.00 68.34 185 ASN A N 1
ATOM 1385 C CA . ASN A 1 185 ? 65.664 149.232 96.908 1.00 68.34 185 ASN A CA 1
ATOM 1386 C C . ASN A 1 185 ? 66.992 149.618 96.248 1.00 68.34 185 ASN A C 1
ATOM 1387 O O . ASN A 1 185 ? 67.424 148.984 95.277 1.00 68.34 185 ASN A O 1
ATOM 1392 N N . GLU A 1 186 ? 67.650 150.658 96.765 1.00 68.47 186 GLU A N 1
ATOM 1393 C CA . GLU A 1 186 ? 68.918 151.136 96.213 1.00 68.47 186 GLU A CA 1
ATOM 1394 C C . GLU A 1 186 ? 70.070 150.318 96.800 1.00 68.47 186 GLU A C 1
ATOM 1395 O O . GLU A 1 186 ? 70.884 150.791 97.597 1.00 68.47 186 GLU A O 1
ATOM 1401 N N . GLY A 1 187 ? 70.127 149.055 96.382 1.00 65.60 187 GLY A N 1
ATOM 1402 C CA . GLY A 1 187 ? 71.168 148.156 96.836 1.00 65.60 187 GLY A CA 1
ATOM 1403 C C . GLY A 1 187 ? 70.965 147.574 98.215 1.00 65.60 187 GLY A C 1
ATOM 1404 O O . GLY A 1 187 ? 71.842 146.855 98.701 1.00 65.60 187 GLY A O 1
ATOM 1405 N N . GLY A 1 188 ? 69.842 147.865 98.866 1.00 64.61 188 GLY A N 1
ATOM 1406 C CA . GLY A 1 188 ? 69.566 147.355 100.192 1.00 64.61 188 GLY A CA 1
ATOM 1407 C C . GLY A 1 188 ? 70.213 148.113 101.329 1.00 64.61 188 GLY A C 1
ATOM 1408 O O . GLY A 1 188 ? 69.975 147.765 102.497 1.00 64.61 188 GLY A O 1
ATOM 1409 N N . TYR A 1 189 ? 71.019 149.136 101.039 1.00 65.66 189 TYR A N 1
ATOM 1410 C CA . TYR A 1 189 ? 71.648 149.883 102.123 1.00 65.66 189 TYR A CA 1
ATOM 1411 C C . TYR A 1 189 ? 70.653 150.633 103.001 1.00 65.66 189 TYR A C 1
ATOM 1412 O O . TYR A 1 189 ? 70.905 150.722 104.212 1.00 65.66 189 TYR A O 1
ATOM 1421 N N . PRO A 1 190 ? 69.542 151.187 102.462 1.00 64.25 190 PRO A N 1
ATOM 1422 C CA . PRO A 1 190 ? 68.652 151.887 103.412 1.00 64.25 190 PRO A CA 1
ATOM 1423 C C . PRO A 1 190 ? 68.016 150.925 104.424 1.00 64.25 190 PRO A C 1
ATOM 1424 O O . PRO A 1 190 ? 67.892 151.293 105.584 1.00 64.25 190 PRO A O 1
ATOM 1428 N N . VAL A 1 191 ? 67.652 149.714 104.015 1.00 62.10 191 VAL A N 1
ATOM 1429 C CA . VAL A 1 191 ? 67.137 148.702 104.937 1.00 62.10 191 VAL A CA 1
ATOM 1430 C C . VAL A 1 191 ? 68.232 148.260 105.898 1.00 62.10 191 VAL A C 1
ATOM 1431 O O . VAL A 1 191 ? 67.995 148.076 107.099 1.00 62.10 191 VAL A O 1
ATOM 1435 N N . PHE A 1 192 ? 69.448 148.069 105.376 1.00 59.84 192 PHE A N 1
ATOM 1436 C CA . PHE A 1 192 ? 70.569 147.673 106.225 1.00 59.84 192 PHE A CA 1
ATOM 1437 C C . PHE A 1 192 ? 70.818 148.713 107.311 1.00 59.84 192 PHE A C 1
ATOM 1438 O O . PHE A 1 192 ? 71.041 148.375 108.481 1.00 59.84 192 PHE A O 1
ATOM 1446 N N . GLN A 1 193 ? 70.779 149.992 106.933 1.00 63.32 193 GLN A N 1
ATOM 1447 C CA . GLN A 1 193 ? 70.983 151.069 107.889 1.00 63.32 193 GLN A CA 1
ATOM 1448 C C . GLN A 1 193 ? 69.830 151.166 108.873 1.00 63.32 193 GLN A C 1
ATOM 1449 O O . GLN A 1 193 ? 70.050 151.486 110.040 1.00 63.32 193 GLN A O 1
ATOM 1455 N N . HIS A 1 194 ? 68.601 150.882 108.437 1.00 61.91 194 HIS A N 1
ATOM 1456 C CA . HIS A 1 194 ? 67.480 150.861 109.372 1.00 61.91 194 HIS A CA 1
ATOM 1457 C C . HIS A 1 194 ? 67.664 149.774 110.427 1.00 61.91 194 HIS A C 1
ATOM 1458 O O . HIS A 1 194 ? 67.431 150.004 111.621 1.00 61.91 194 HIS A O 1
ATOM 1465 N N . ILE A 1 195 ? 68.093 148.581 110.007 1.00 58.24 195 ILE A N 1
ATOM 1466 C CA . ILE A 1 195 ? 68.307 147.501 110.973 1.00 58.24 195 ILE A CA 1
ATOM 1467 C C . ILE A 1 195 ? 69.453 147.842 111.921 1.00 58.24 195 ILE A C 1
ATOM 1468 O O . ILE A 1 195 ? 69.333 147.687 113.142 1.00 58.24 195 ILE A O 1
ATOM 1473 N N . ARG A 1 196 ? 70.585 148.302 111.376 1.00 60.03 196 ARG A N 1
ATOM 1474 C CA . ARG A 1 196 ? 71.709 148.710 112.217 1.00 60.03 196 ARG A CA 1
ATOM 1475 C C . ARG A 1 196 ? 71.408 149.972 113.014 1.00 60.03 196 ARG A C 1
ATOM 1476 O O . ARG A 1 196 ? 72.191 150.337 113.898 1.00 60.03 196 ARG A O 1
ATOM 1484 N N . ARG A 1 197 ? 70.313 150.655 112.692 1.00 61.32 197 ARG A N 1
ATOM 1485 C CA . ARG A 1 197 ? 69.871 151.838 113.413 1.00 61.32 197 ARG A CA 1
ATOM 1486 C C . ARG A 1 197 ? 69.002 151.462 114.601 1.00 61.32 197 ARG A C 1
ATOM 1487 O O . ARG A 1 197 ? 69.094 152.090 115.662 1.00 61.32 197 ARG A O 1
ATOM 1495 N N . LEU A 1 198 ? 68.155 150.442 114.434 1.00 57.61 198 LEU A N 1
ATOM 1496 C CA . LEU A 1 198 ? 67.396 149.923 115.569 1.00 57.61 198 LEU A CA 1
ATOM 1497 C C . LEU A 1 198 ? 68.289 149.144 116.530 1.00 57.61 198 LEU A C 1
ATOM 1498 O O . LEU A 1 198 ? 68.193 149.325 117.750 1.00 57.61 198 LEU A O 1
ATOM 1503 N N . ILE A 1 199 ? 69.164 148.279 116.015 1.00 55.44 199 ILE A N 1
ATOM 1504 C CA . ILE A 1 199 ? 70.018 147.444 116.856 1.00 55.44 199 ILE A CA 1
ATOM 1505 C C . ILE A 1 199 ? 71.455 147.932 116.738 1.00 55.44 199 ILE A C 1
ATOM 1506 O O . ILE A 1 199 ? 71.914 148.295 115.650 1.00 55.44 199 ILE A O 1
ATOM 1511 N N . ASP A 1 200 ? 72.159 147.954 117.871 1.00 54.16 200 ASP A N 1
ATOM 1512 C CA . ASP A 1 200 ? 73.538 148.426 117.903 1.00 54.16 200 ASP A CA 1
ATOM 1513 C C . ASP A 1 200 ? 74.528 147.418 117.336 1.00 54.16 200 ASP A C 1
ATOM 1514 O O . ASP A 1 200 ? 75.699 147.767 117.148 1.00 54.16 200 ASP A O 1
ATOM 1519 N N . GLY A 1 201 ? 74.098 146.187 117.064 1.00 52.52 201 GLY A N 1
ATOM 1520 C CA . GLY A 1 201 ? 74.980 145.153 116.568 1.00 52.52 201 GLY A CA 1
ATOM 1521 C C . GLY A 1 201 ? 75.072 145.138 115.054 1.00 52.52 201 GLY A C 1
ATOM 1522 O O . GLY A 1 201 ? 74.607 146.041 114.356 1.00 52.52 201 GLY A O 1
ATOM 1523 N N . GLU A 1 202 ? 75.695 144.080 114.545 1.00 50.76 202 GLU A N 1
ATOM 1524 C CA . GLU A 1 202 ? 75.902 143.888 113.119 1.00 50.76 202 GLU A CA 1
ATOM 1525 C C . GLU A 1 202 ? 75.144 142.655 112.641 1.00 50.76 202 GLU A C 1
ATOM 1526 O O . GLU A 1 202 ? 75.009 141.667 113.369 1.00 50.76 202 GLU A O 1
ATOM 1532 N N . ILE A 1 203 ? 74.653 142.719 111.407 1.00 46.45 203 ILE A N 1
ATOM 1533 C CA . ILE A 1 203 ? 73.923 141.604 110.814 1.00 46.45 203 ILE A CA 1
ATOM 1534 C C . ILE A 1 203 ? 74.917 140.527 110.403 1.00 46.45 203 ILE A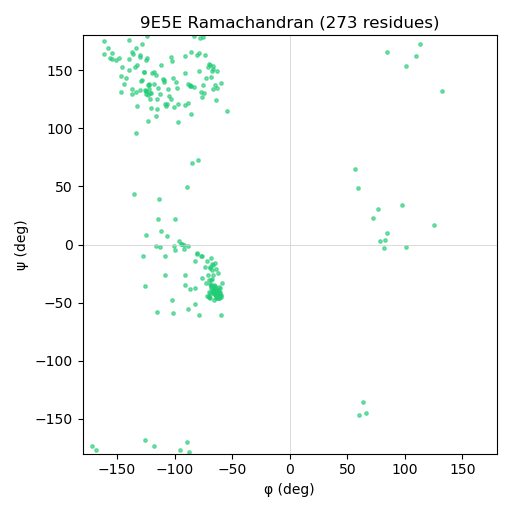 C 1
ATOM 1535 O O . ILE A 1 203 ? 75.884 140.797 109.680 1.00 46.45 203 ILE A O 1
ATOM 1540 N N . VAL A 1 204 ? 74.682 139.301 110.864 1.00 40.37 204 VAL A N 1
ATOM 1541 C CA . VAL A 1 204 ? 75.582 138.177 110.638 1.00 40.37 204 VAL A CA 1
ATOM 1542 C C . VAL A 1 204 ? 74.963 137.253 109.600 1.00 40.37 204 VAL A C 1
ATOM 1543 O O . VAL A 1 204 ? 73.772 136.927 109.673 1.00 40.37 204 VAL A O 1
ATOM 1547 N N . TRP A 1 205 ? 75.774 136.833 108.634 1.00 38.09 205 TRP A N 1
ATOM 1548 C CA . TRP A 1 205 ? 75.332 135.976 107.541 1.00 38.09 205 TRP A CA 1
ATOM 1549 C C . TRP A 1 205 ? 75.669 134.526 107.873 1.00 38.09 205 TRP A C 1
ATOM 1550 O O . TRP A 1 205 ? 76.839 134.189 108.084 1.00 38.09 205 TRP A O 1
ATOM 1561 N N . ALA A 1 206 ? 74.647 133.679 107.919 1.00 36.94 206 ALA A N 1
ATOM 1562 C CA . ALA A 1 206 ? 74.802 132.267 108.265 1.00 36.94 206 ALA A CA 1
ATOM 1563 C C . ALA A 1 206 ? 74.258 131.413 107.129 1.00 36.94 206 ALA A C 1
ATOM 1564 O O . ALA A 1 206 ? 73.023 131.327 106.961 1.00 36.94 206 ALA A O 1
ATOM 1566 N N . PRO A 1 207 ? 75.120 130.773 106.333 1.00 36.85 207 PRO A N 1
ATOM 1567 C CA . PRO A 1 207 ? 74.633 130.026 105.162 1.00 36.85 207 PRO A CA 1
ATOM 1568 C C . PRO A 1 207 ? 73.946 128.713 105.499 1.00 36.85 207 PRO A C 1
ATOM 1569 O O . PRO A 1 207 ? 73.198 128.199 104.657 1.00 36.85 207 PRO A O 1
ATOM 1573 N N . ALA A 1 208 ? 74.166 128.154 106.689 1.00 37.03 208 ALA A N 1
ATOM 1574 C CA . ALA A 1 208 ? 73.725 126.800 107.000 1.00 37.03 208 ALA A CA 1
ATOM 1575 C C . ALA A 1 208 ? 72.364 126.733 107.680 1.00 37.03 208 ALA A C 1
ATOM 1576 O O . ALA A 1 208 ? 71.905 125.628 107.990 1.00 37.03 208 ALA A O 1
ATOM 1578 N N . ILE A 1 209 ? 71.710 127.866 107.926 1.00 37.75 209 ILE A N 1
ATOM 1579 C CA . ILE A 1 209 ? 70.442 127.880 108.643 1.00 37.75 209 ILE A CA 1
ATOM 1580 C C . ILE A 1 209 ? 69.387 128.588 107.803 1.00 37.75 209 ILE A C 1
ATOM 1581 O O . ILE A 1 209 ? 69.691 129.373 106.900 1.00 37.75 209 ILE A O 1
ATOM 1586 N N . GLU A 1 210 ? 68.130 128.290 108.110 1.00 39.99 210 GLU A N 1
ATOM 1587 C CA . GLU A 1 210 ? 66.984 128.945 107.499 1.00 39.99 210 GLU A CA 1
ATOM 1588 C C . GLU A 1 210 ? 66.394 129.971 108.459 1.00 39.99 210 GLU A C 1
ATOM 1589 O O . GLU A 1 210 ? 66.574 129.894 109.677 1.00 39.99 210 GLU A O 1
ATOM 1595 N N . GLY A 1 211 ? 65.673 130.935 107.891 1.00 39.54 211 GLY A N 1
ATOM 1596 C CA . GLY A 1 211 ? 65.090 131.988 108.705 1.00 39.54 211 GLY A CA 1
ATOM 1597 C C . GLY A 1 211 ? 66.156 132.827 109.380 1.00 39.54 211 GLY A C 1
ATOM 1598 O O . GLY A 1 211 ? 67.158 133.216 108.770 1.00 39.54 211 GLY A O 1
ATOM 1599 N N . GLY A 1 212 ? 65.943 133.110 110.658 1.00 36.24 212 GLY A N 1
ATOM 1600 C CA . GLY A 1 212 ? 66.903 133.898 111.402 1.00 36.24 212 GLY A CA 1
ATOM 1601 C C . GLY A 1 212 ? 66.562 133.940 112.874 1.00 36.24 212 GLY A C 1
ATOM 1602 O O . GLY A 1 212 ? 65.651 133.255 113.342 1.00 36.24 212 GLY A O 1
ATOM 1603 N N . LEU A 1 213 ? 67.323 134.755 113.600 1.00 34.66 213 LEU A N 1
ATOM 1604 C CA . LEU A 1 213 ? 67.116 134.921 115.032 1.00 34.66 213 LEU A CA 1
ATOM 1605 C C . LEU A 1 213 ? 67.782 136.211 115.489 1.00 34.66 213 LEU A C 1
ATOM 1606 O O . LEU A 1 213 ? 68.610 136.791 114.782 1.00 34.66 213 LEU A O 1
ATOM 1611 N N . LEU A 1 214 ? 67.392 136.658 116.679 1.00 34.72 214 LEU A N 1
ATOM 1612 C CA . LEU A 1 214 ? 68.004 137.802 117.342 1.00 34.72 214 LEU A CA 1
ATOM 1613 C C . LEU A 1 214 ? 68.461 137.367 118.726 1.00 34.72 214 LEU A C 1
ATOM 1614 O O . LEU A 1 214 ? 67.700 136.728 119.460 1.00 34.72 214 LEU A O 1
ATOM 1619 N N . LEU A 1 215 ? 69.697 137.711 119.082 1.00 33.56 215 LEU A N 1
ATOM 1620 C CA . LEU A 1 215 ? 70.263 137.264 120.346 1.00 33.56 215 LEU A CA 1
ATOM 1621 C C . LEU A 1 215 ? 71.060 138.400 120.967 1.00 33.56 215 LEU A C 1
ATOM 1622 O O . LEU A 1 215 ? 71.209 139.474 120.383 1.00 33.56 215 LEU A O 1
ATOM 1627 N N . THR A 1 216 ? 71.566 138.150 122.170 1.00 34.57 216 THR A N 1
ATOM 1628 C CA . THR A 1 216 ? 72.410 139.092 122.885 1.00 34.57 216 THR A CA 1
ATOM 1629 C C . THR A 1 216 ? 73.773 138.468 123.155 1.00 34.57 216 THR A C 1
ATOM 1630 O O . THR A 1 216 ? 73.891 137.256 123.357 1.00 34.57 216 THR A O 1
ATOM 1634 N N . THR A 1 217 ? 74.804 139.308 123.157 1.00 35.74 217 THR A N 1
ATOM 1635 C CA . THR A 1 217 ? 76.179 138.874 123.375 1.00 35.74 217 THR A CA 1
ATOM 1636 C C . THR A 1 217 ? 76.726 139.422 124.687 1.00 35.74 217 THR A C 1
ATOM 1637 O O . THR A 1 217 ? 77.890 139.819 124.780 1.00 35.74 217 THR A O 1
ATOM 1641 N N . ARG A 1 218 ? 75.885 139.452 125.723 1.00 34.59 218 ARG A N 1
ATOM 1642 C CA . ARG A 1 218 ? 76.352 139.880 127.036 1.00 34.59 218 ARG A CA 1
ATOM 1643 C C . ARG A 1 218 ? 77.283 138.850 127.664 1.00 34.59 218 ARG A C 1
ATOM 1644 O O . ARG A 1 218 ? 78.128 139.205 128.494 1.00 34.59 218 ARG A O 1
ATOM 1652 N N . GLY A 1 219 ? 77.149 137.589 127.289 1.00 31.90 219 GLY A N 1
ATOM 1653 C CA . GLY A 1 219 ? 78.006 136.542 127.803 1.00 31.90 219 GLY A CA 1
ATOM 1654 C C . GLY A 1 219 ? 77.331 135.730 128.892 1.00 31.90 219 GLY A C 1
ATOM 1655 O O . GLY A 1 219 ? 76.433 136.202 129.598 1.00 31.90 219 GLY A O 1
ATOM 1656 N N . GLY A 1 220 ? 77.770 134.482 129.034 1.00 27.64 220 GLY A N 1
ATOM 1657 C CA . GLY A 1 220 ? 77.250 133.603 130.059 1.00 27.64 220 GLY A CA 1
ATOM 1658 C C . GLY A 1 220 ? 75.975 132.869 129.711 1.00 27.64 220 GLY A C 1
ATOM 1659 O O . GLY A 1 220 ? 75.375 132.254 130.600 1.00 27.64 220 GLY A O 1
ATOM 1660 N N . ASP A 1 221 ? 75.539 132.910 128.452 1.00 28.31 221 ASP A N 1
ATOM 1661 C CA . ASP A 1 221 ? 74.311 132.244 128.039 1.00 28.31 221 ASP A CA 1
ATOM 1662 C C . ASP A 1 221 ? 74.540 131.012 127.177 1.00 28.31 221 ASP A C 1
ATOM 1663 O O . ASP A 1 221 ? 73.690 130.119 127.165 1.00 28.31 221 ASP A O 1
ATOM 1668 N N . PHE A 1 222 ? 75.657 130.939 126.458 1.00 26.56 222 PHE A N 1
ATOM 1669 C CA . PHE A 1 222 ? 75.961 129.808 125.592 1.00 26.56 222 PHE A CA 1
ATOM 1670 C C . PHE A 1 222 ? 77.422 129.425 125.776 1.00 26.56 222 PHE A C 1
ATOM 1671 O O . PHE A 1 222 ? 78.304 130.287 125.701 1.00 26.56 222 PHE A O 1
ATOM 1679 N N . VAL A 1 223 ? 77.676 128.139 126.011 1.00 23.74 223 VAL A N 1
ATOM 1680 C CA . VAL A 1 223 ? 79.015 127.639 126.301 1.00 23.74 223 VAL A CA 1
ATOM 1681 C C . VAL A 1 223 ? 79.349 126.530 125.312 1.00 23.74 223 VAL A C 1
ATOM 1682 O O . VAL A 1 223 ? 78.542 125.620 125.094 1.00 23.74 223 VAL A O 1
ATOM 1686 N N . MET A 1 224 ? 80.535 126.609 124.714 1.00 23.52 224 MET A N 1
ATOM 1687 C CA . MET A 1 224 ? 81.034 125.582 123.808 1.00 23.52 224 MET A CA 1
ATOM 1688 C C . MET A 1 224 ? 82.337 125.030 124.368 1.00 23.52 224 MET A C 1
ATOM 1689 O O . MET A 1 224 ? 83.316 125.770 124.510 1.00 23.52 224 MET A O 1
ATOM 1694 N N . ASP A 1 225 ? 82.346 123.737 124.690 1.00 21.57 225 ASP A N 1
ATOM 1695 C CA . ASP A 1 225 ? 83.530 123.066 125.215 1.00 21.57 225 ASP A CA 1
ATOM 1696 C C . ASP A 1 225 ? 84.176 122.287 124.075 1.00 21.57 225 ASP A C 1
ATOM 1697 O O . ASP A 1 225 ? 83.565 121.373 123.515 1.00 21.57 225 ASP A O 1
ATOM 1702 N N . ILE A 1 226 ? 85.411 122.642 123.738 1.00 20.50 226 ILE A N 1
ATOM 1703 C CA . ILE A 1 226 ? 86.114 122.054 122.603 1.00 20.50 226 ILE A CA 1
ATOM 1704 C C . ILE A 1 226 ? 87.211 121.141 123.133 1.00 20.50 226 ILE A C 1
ATOM 1705 O O . ILE A 1 226 ? 88.100 121.588 123.868 1.00 20.50 226 ILE A O 1
ATOM 1710 N N . GLY A 1 227 ? 87.153 119.861 122.767 1.00 18.63 227 GLY A N 1
ATOM 1711 C CA . GLY A 1 227 ? 88.214 118.942 123.126 1.00 18.63 227 GLY A CA 1
ATOM 1712 C C . GLY A 1 227 ? 89.409 119.094 122.209 1.00 18.63 227 GLY A C 1
ATOM 1713 O O . GLY A 1 227 ? 90.516 119.410 122.657 1.00 18.63 227 GLY A O 1
ATOM 1714 N N . GLN A 1 228 ? 89.189 118.867 120.917 1.00 18.72 228 GLN A N 1
ATOM 1715 C CA . GLN A 1 228 ? 90.204 119.047 119.889 1.00 18.72 228 GLN A CA 1
ATOM 1716 C C . GLN A 1 228 ? 89.657 119.972 118.813 1.00 18.72 228 GLN A C 1
ATOM 1717 O O . GLN A 1 228 ? 88.523 119.793 118.354 1.00 18.72 228 GLN A O 1
ATOM 1723 N N . ASP A 1 229 ? 90.456 120.961 118.419 1.00 22.63 229 ASP A N 1
ATOM 1724 C CA . ASP A 1 229 ? 90.047 121.883 117.373 1.00 22.63 229 ASP A CA 1
ATOM 1725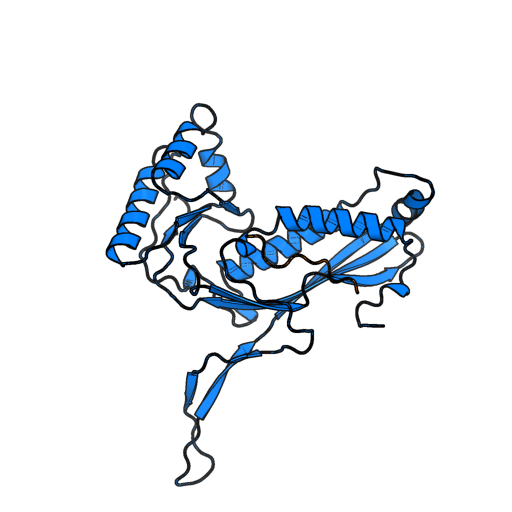 C C . ASP A 1 229 ? 90.146 121.211 116.003 1.00 22.63 229 ASP A C 1
ATOM 1726 O O . ASP A 1 229 ? 90.550 120.052 115.872 1.00 22.63 229 ASP A O 1
ATOM 1731 N N . ILE A 1 230 ? 89.758 121.961 114.971 1.00 21.52 230 ILE A N 1
ATOM 1732 C CA . ILE A 1 230 ? 89.793 121.439 113.609 1.00 21.52 230 ILE A CA 1
ATOM 1733 C C . ILE A 1 230 ? 91.237 121.153 113.222 1.00 21.52 230 ILE A C 1
ATOM 1734 O O . ILE A 1 230 ? 92.099 122.038 113.278 1.00 21.52 230 ILE A O 1
ATOM 1739 N N . SER A 1 231 ? 91.505 119.912 112.820 1.00 19.65 231 SER A N 1
ATOM 1740 C CA . SER A 1 231 ? 92.852 119.470 112.495 1.00 19.65 231 SER A CA 1
ATOM 1741 C C . SER A 1 231 ? 92.823 118.698 111.184 1.00 19.65 231 SER A C 1
ATOM 1742 O O . SER A 1 231 ? 91.759 118.353 110.668 1.00 19.65 231 SER A O 1
ATOM 1745 N N . ILE A 1 232 ? 94.012 118.432 110.647 1.00 17.46 232 ILE A N 1
ATOM 1746 C CA . ILE A 1 232 ? 94.177 117.699 109.396 1.00 17.46 232 ILE A CA 1
ATOM 1747 C C . ILE A 1 232 ? 94.866 116.375 109.695 1.00 17.46 232 ILE A C 1
ATOM 1748 O O . ILE A 1 232 ? 95.854 116.335 110.437 1.00 17.46 232 ILE A O 1
ATOM 1753 N N . GLY A 1 233 ? 94.342 115.292 109.114 1.00 16.31 233 GLY A N 1
ATOM 1754 C CA . GLY A 1 233 ? 94.944 113.985 109.265 1.00 16.31 233 GLY A CA 1
ATOM 1755 C C . GLY A 1 233 ? 95.152 113.332 107.913 1.00 16.31 233 GLY A C 1
ATOM 1756 O O . GLY A 1 233 ? 94.708 113.837 106.881 1.00 16.31 233 GLY A O 1
ATOM 1757 N N . TYR A 1 234 ? 95.844 112.195 107.937 1.00 17.69 234 TYR A N 1
ATOM 1758 C CA . TYR A 1 234 ? 96.201 111.462 106.730 1.00 17.69 234 TYR A CA 1
ATOM 1759 C C . TYR A 1 234 ? 95.601 110.064 106.783 1.00 17.69 234 TYR A C 1
ATOM 1760 O O . TYR A 1 234 ? 95.750 109.359 107.786 1.00 17.69 234 TYR A O 1
ATOM 1769 N N . LEU A 1 235 ? 94.925 109.667 105.703 1.00 18.37 235 LEU A N 1
ATOM 1770 C CA . LEU A 1 235 ? 94.315 108.344 105.613 1.00 18.37 235 LEU A CA 1
ATOM 1771 C C . LEU A 1 235 ? 95.148 107.378 104.775 1.00 18.37 235 LEU A C 1
ATOM 1772 O O . LEU A 1 235 ? 95.579 106.334 105.275 1.00 18.37 235 LEU A O 1
ATOM 1777 N N . ASN A 1 236 ? 95.393 107.712 103.509 1.00 20.12 236 ASN A N 1
ATOM 1778 C CA . ASN A 1 236 ? 96.129 106.834 102.605 1.00 20.12 236 ASN A CA 1
ATOM 1779 C C . ASN A 1 236 ? 96.492 107.615 101.346 1.00 20.12 236 ASN A C 1
ATOM 1780 O O . ASN A 1 236 ? 96.214 108.812 101.227 1.00 20.12 236 ASN A O 1
ATOM 1785 N N . HIS A 1 237 ? 97.119 106.919 100.400 1.00 20.34 237 HIS A N 1
ATOM 1786 C CA . HIS A 1 237 ? 97.506 107.533 99.138 1.00 20.34 237 HIS A CA 1
ATOM 1787 C C . HIS A 1 237 ? 97.639 106.451 98.078 1.00 20.34 237 HIS A C 1
ATOM 1788 O O . HIS A 1 237 ? 97.789 105.265 98.385 1.00 20.34 237 HIS A O 1
ATOM 1795 N N . THR A 1 238 ? 97.583 106.883 96.824 1.00 21.80 238 THR A N 1
ATOM 1796 C CA . THR A 1 238 ? 97.781 106.045 95.652 1.00 21.80 238 THR A CA 1
ATOM 1797 C C . THR A 1 238 ? 98.872 106.674 94.786 1.00 21.80 238 THR A C 1
ATOM 1798 O O . THR A 1 238 ? 99.577 107.595 95.209 1.00 21.80 238 THR A O 1
ATOM 1802 N N . GLY A 1 239 ? 99.011 106.164 93.561 1.00 22.34 239 GLY A N 1
ATOM 1803 C CA . GLY A 1 239 ? 100.028 106.685 92.666 1.00 22.34 239 GLY A CA 1
ATOM 1804 C C . GLY A 1 239 ? 99.772 108.109 92.212 1.00 22.34 239 GLY A C 1
ATOM 1805 O O . GLY A 1 239 ? 100.705 108.808 91.806 1.00 22.34 239 GLY A O 1
ATOM 1806 N N . THR A 1 240 ? 98.517 108.562 92.270 1.00 22.57 240 THR A N 1
ATOM 1807 C CA . THR A 1 240 ? 98.155 109.877 91.761 1.00 22.57 240 THR A CA 1
ATOM 1808 C C . THR A 1 240 ? 97.391 110.758 92.743 1.00 22.57 240 THR A C 1
ATOM 1809 O O . THR A 1 240 ? 97.206 111.945 92.453 1.00 22.57 240 THR A O 1
ATOM 1813 N N . ASP A 1 241 ? 96.944 110.232 93.882 1.00 22.05 241 ASP A N 1
ATOM 1814 C CA . ASP A 1 241 ? 96.116 111.005 94.799 1.00 22.05 241 ASP A CA 1
ATOM 1815 C C . ASP A 1 241 ? 96.526 110.721 96.238 1.00 22.05 241 ASP A C 1
ATOM 1816 O O . ASP A 1 241 ? 97.161 109.709 96.537 1.00 22.05 241 ASP A O 1
ATOM 1821 N N . VAL A 1 242 ? 96.169 111.646 97.127 1.00 19.03 242 VAL A N 1
ATOM 1822 C CA . VAL A 1 242 ? 96.387 111.492 98.563 1.00 19.03 242 VAL A CA 1
ATOM 1823 C C . VAL A 1 242 ? 95.104 111.890 99.279 1.00 19.03 242 VAL A C 1
ATOM 1824 O O . VAL A 1 242 ? 94.538 112.951 98.998 1.00 19.03 242 VAL A O 1
ATOM 1828 N N . GLU A 1 243 ? 94.647 111.053 100.209 1.00 18.88 243 GLU A N 1
ATOM 1829 C CA . GLU A 1 243 ? 93.405 111.297 100.929 1.00 18.88 243 GLU A CA 1
ATOM 1830 C C . GLU A 1 243 ? 93.713 111.818 102.326 1.00 18.88 243 GLU A C 1
ATOM 1831 O O . GLU A 1 243 ? 94.457 111.183 103.082 1.00 18.88 243 GLU A O 1
ATOM 1837 N N . LEU A 1 244 ? 93.139 112.966 102.663 1.00 16.88 244 LEU A N 1
ATOM 1838 C CA . LEU A 1 244 ? 93.284 113.590 103.972 1.00 16.88 244 LEU A CA 1
ATOM 1839 C C . LEU A 1 244 ? 91.898 113.816 104.567 1.00 16.88 244 LEU A C 1
ATOM 1840 O O . LEU A 1 244 ? 90.879 113.500 103.951 1.00 16.88 244 LEU A O 1
ATOM 1845 N N . TYR A 1 245 ? 91.855 114.371 105.777 1.00 15.35 245 TYR A N 1
ATOM 1846 C CA . TYR A 1 245 ? 90.568 114.623 106.411 1.00 15.35 245 TYR A CA 1
ATOM 1847 C C . TYR A 1 245 ? 90.700 115.761 107.412 1.00 15.35 245 TYR A C 1
ATOM 1848 O O . TYR A 1 245 ? 91.795 116.090 107.873 1.00 15.35 245 TYR A O 1
ATOM 1857 N N . LEU A 1 246 ? 89.555 116.352 107.739 1.00 15.54 246 LEU A N 1
ATOM 1858 C CA . LEU A 1 246 ? 89.429 117.334 108.806 1.00 15.54 246 LEU A CA 1
ATOM 1859 C C . LEU A 1 246 ? 88.634 116.719 109.950 1.00 15.54 246 LEU A C 1
ATOM 1860 O O . LEU A 1 246 ? 87.680 115.971 109.717 1.00 15.54 246 LEU A O 1
ATOM 1865 N N . GLN A 1 247 ? 89.023 117.034 111.184 1.00 16.83 247 GLN A N 1
ATOM 1866 C CA . GLN A 1 247 ? 88.420 116.398 112.348 1.00 16.83 247 GLN A CA 1
ATOM 1867 C C . GLN A 1 247 ? 88.359 117.383 113.506 1.00 16.83 247 GLN A C 1
ATOM 1868 O O . GLN A 1 247 ? 89.251 118.217 113.679 1.00 16.83 247 GLN A O 1
ATOM 1874 N N . GLU A 1 248 ? 87.297 117.267 114.303 1.00 19.02 248 GLU A N 1
ATOM 1875 C CA . GLU A 1 248 ? 87.144 118.082 115.503 1.00 19.02 248 GLU A CA 1
ATOM 1876 C C . GLU A 1 248 ? 86.253 117.353 116.499 1.00 19.02 248 GLU A C 1
ATOM 1877 O O . GLU A 1 248 ? 85.572 116.385 116.155 1.00 19.02 248 GLU A O 1
ATOM 1883 N N . SER A 1 249 ? 86.275 117.820 117.749 1.00 17.69 249 SER A N 1
ATOM 1884 C CA . SER A 1 249 ? 85.472 117.229 118.815 1.00 17.69 249 SER A CA 1
ATOM 1885 C C . SER A 1 249 ? 85.028 118.312 119.789 1.00 17.69 249 SER A C 1
ATOM 1886 O O . SER A 1 249 ? 85.854 119.097 120.265 1.00 17.69 249 SER A O 1
ATOM 1889 N N . PHE A 1 250 ? 83.737 118.333 120.114 1.00 18.11 250 PHE A N 1
ATOM 1890 C CA . PHE A 1 250 ? 83.214 119.398 120.964 1.00 18.11 250 PHE A CA 1
ATOM 1891 C C . PHE A 1 250 ? 81.875 118.988 121.568 1.00 18.11 250 PHE A C 1
ATOM 1892 O O . PHE A 1 250 ? 81.324 117.924 121.270 1.00 18.11 250 PHE A O 1
ATOM 1900 N N . THR A 1 251 ? 81.364 119.862 122.435 1.00 19.69 251 THR A N 1
ATOM 1901 C CA . THR A 1 251 ? 80.019 119.785 122.987 1.00 19.69 251 THR A CA 1
ATOM 1902 C C . THR A 1 251 ? 79.535 121.209 123.237 1.00 19.69 251 THR A C 1
ATOM 1903 O O . THR A 1 251 ? 80.332 122.147 123.322 1.00 19.69 251 THR A O 1
ATOM 1907 N N . PHE A 1 252 ? 78.216 121.368 123.349 1.00 21.17 252 PHE A N 1
ATOM 1908 C CA . PHE A 1 252 ? 77.615 122.691 123.455 1.00 21.17 252 PHE A CA 1
ATOM 1909 C C . PHE A 1 252 ? 76.484 122.675 124.475 1.00 21.17 252 PHE A C 1
ATOM 1910 O O . PHE A 1 252 ? 75.819 121.655 124.672 1.00 21.17 252 PHE A O 1
ATOM 1918 N N . SER A 1 253 ? 76.274 123.822 125.124 1.00 22.60 253 SER A N 1
ATOM 1919 C CA . SER A 1 253 ? 75.217 123.983 126.114 1.00 22.60 253 SER A CA 1
ATOM 1920 C C . SER A 1 253 ? 74.639 125.388 126.027 1.00 22.60 253 SER A C 1
ATOM 1921 O O . SER A 1 253 ? 75.382 126.361 125.865 1.00 22.60 253 SER A O 1
ATOM 1924 N N . ALA A 1 254 ? 73.314 125.488 126.119 1.00 23.45 254 ALA A N 1
ATOM 1925 C CA . ALA A 1 254 ? 72.608 126.765 126.180 1.00 23.45 254 ALA A CA 1
ATOM 1926 C C . ALA A 1 254 ? 71.926 126.862 127.540 1.00 23.45 254 ALA A C 1
ATOM 1927 O O . ALA A 1 254 ? 71.038 126.061 127.853 1.00 23.45 254 ALA A O 1
ATOM 1929 N N . LEU A 1 255 ? 72.334 127.843 128.346 1.00 26.26 255 LEU A N 1
ATOM 1930 C CA . LEU A 1 255 ? 71.844 127.958 129.717 1.00 26.26 255 LEU A CA 1
ATOM 1931 C C . LEU A 1 255 ? 70.563 128.788 129.800 1.00 26.26 255 LEU A C 1
ATOM 1932 O O . LEU A 1 255 ? 69.545 128.318 130.319 1.00 26.26 255 LEU A O 1
ATOM 1937 N N . THR A 1 256 ? 70.598 130.017 129.290 1.00 30.59 256 THR A N 1
ATOM 1938 C CA . THR A 1 256 ? 69.471 130.936 129.396 1.00 30.59 256 THR A CA 1
ATOM 1939 C C . THR A 1 256 ? 68.535 130.734 128.210 1.00 30.59 256 THR A C 1
ATOM 1940 O O . THR A 1 256 ? 68.952 130.863 127.054 1.00 30.59 256 THR A O 1
ATOM 1944 N N . SER A 1 257 ? 67.274 130.417 128.498 1.00 32.32 257 SER A N 1
ATOM 1945 C CA . SER A 1 257 ? 66.287 130.118 127.470 1.00 32.32 257 SER A CA 1
ATOM 1946 C C . SER A 1 257 ? 65.483 131.334 127.022 1.00 32.32 257 SER A C 1
ATOM 1947 O O . SER A 1 257 ? 64.666 131.209 126.104 1.00 32.32 257 SER A O 1
ATOM 1950 N N . GLU A 1 258 ? 65.686 132.500 127.636 1.00 34.27 258 GLU A N 1
ATOM 1951 C CA . GLU A 1 258 ? 64.921 133.695 127.300 1.00 34.27 258 GLU A CA 1
ATOM 1952 C C . GLU A 1 258 ? 65.766 134.775 126.634 1.00 34.27 258 GLU A C 1
ATOM 1953 O O . GLU A 1 258 ? 65.296 135.908 126.480 1.00 34.27 258 GLU A O 1
ATOM 1959 N N . ALA A 1 259 ? 66.986 134.453 126.215 1.00 32.73 259 ALA A N 1
ATOM 1960 C CA . ALA A 1 259 ? 67.891 135.443 125.646 1.00 32.73 259 ALA A CA 1
ATOM 1961 C C . ALA A 1 259 ? 67.831 135.519 124.125 1.00 32.73 259 ALA A C 1
ATOM 1962 O O . ALA A 1 259 ? 68.565 136.317 123.534 1.00 32.73 259 ALA A O 1
ATOM 1964 N N . THR A 1 260 ? 66.985 134.719 123.476 1.00 32.71 260 THR A N 1
ATOM 1965 C CA . THR A 1 260 ? 66.907 134.699 122.021 1.00 32.71 260 THR A CA 1
ATOM 1966 C C . THR A 1 260 ? 65.452 134.733 121.578 1.00 32.71 260 THR A C 1
ATOM 1967 O O . THR A 1 260 ? 64.554 134.291 122.299 1.00 32.71 260 THR A O 1
ATOM 1971 N N . VAL A 1 261 ? 65.232 135.264 120.376 1.00 34.12 261 VAL A N 1
ATOM 1972 C CA . VAL A 1 261 ? 63.919 135.311 119.743 1.00 34.12 261 VAL A CA 1
ATOM 1973 C C . VAL A 1 261 ? 64.031 134.654 118.374 1.00 34.12 261 VAL A C 1
ATOM 1974 O O . VAL A 1 261 ? 64.917 135.002 117.585 1.00 34.12 261 VAL A O 1
ATOM 1978 N N . THR A 1 262 ? 63.133 133.713 118.094 1.00 36.21 262 THR A N 1
ATOM 1979 C CA . THR A 1 262 ? 63.171 132.946 116.857 1.00 36.21 262 THR A CA 1
ATOM 1980 C C . THR A 1 262 ? 62.430 133.682 115.746 1.00 36.21 262 THR A C 1
ATOM 1981 O O . THR A 1 262 ? 61.353 134.246 115.966 1.00 36.21 262 THR A O 1
ATOM 1985 N N . LEU A 1 263 ? 63.022 133.684 114.551 1.00 38.63 263 LEU A N 1
ATOM 1986 C CA . LEU A 1 263 ? 62.417 134.278 113.363 1.00 38.63 263 LEU A CA 1
ATOM 1987 C C . LEU A 1 263 ? 62.163 133.171 112.347 1.00 38.63 263 LEU A C 1
ATOM 1988 O O . LEU A 1 263 ? 63.107 132.615 111.775 1.00 38.63 263 LEU A O 1
ATOM 1993 N N . LEU A 1 264 ? 60.892 132.857 112.131 1.00 43.45 264 LEU A N 1
ATOM 1994 C CA . LEU A 1 264 ? 60.469 131.846 111.178 1.00 43.45 264 LEU A CA 1
ATOM 1995 C C . LEU A 1 264 ? 60.516 132.396 109.753 1.00 43.45 264 LEU A C 1
ATOM 1996 O O . LEU A 1 264 ? 60.312 133.594 109.536 1.00 43.45 264 LEU A O 1
ATOM 2001 N N . PRO A 1 265 ? 60.780 131.535 108.766 1.00 47.32 265 PRO A N 1
ATOM 2002 C CA . PRO A 1 265 ? 60.849 132.009 107.386 1.00 47.32 265 PRO A CA 1
ATOM 2003 C C . PRO A 1 265 ? 59.486 132.477 106.904 1.00 47.32 265 PRO A C 1
ATOM 2004 O O . PRO A 1 265 ? 58.445 132.026 107.411 1.00 47.32 265 PRO A O 1
ATOM 2008 N N . PRO A 1 266 ? 59.445 133.390 105.934 1.00 51.61 266 PRO A N 1
ATOM 2009 C CA . PRO A 1 266 ? 58.153 133.882 105.439 1.00 51.61 266 PRO A CA 1
ATOM 2010 C C . PRO A 1 266 ? 57.339 132.772 104.791 1.00 51.61 266 PRO A C 1
ATOM 2011 O O . PRO A 1 266 ? 57.879 131.827 104.212 1.00 51.61 266 PRO A O 1
ATOM 2015 N N . GLU A 1 267 ? 56.020 132.899 104.898 1.00 57.34 267 GLU A N 1
ATOM 2016 C CA . GLU A 1 267 ? 55.104 131.922 104.324 1.00 57.34 267 GLU A CA 1
ATOM 2017 C C . GLU A 1 267 ? 55.067 132.033 102.803 1.00 57.34 267 GLU A C 1
ATOM 2018 O O . GLU A 1 267 ? 54.003 132.210 102.210 1.00 57.34 267 GLU A O 1
ATOM 2024 N N . PRO B 2 339 ? 100.708 119.658 117.227 1.00 38.27 339 PRO B N 1
ATOM 2025 C CA . PRO B 2 339 ? 100.938 119.307 115.823 1.00 38.27 339 PRO B CA 1
ATOM 2026 C C . PRO B 2 339 ? 99.650 119.275 115.008 1.00 38.27 339 PRO B C 1
ATOM 2027 O O . PRO B 2 339 ? 98.754 118.484 115.303 1.00 38.27 339 PRO B O 1
ATOM 2031 N N . GLY B 2 340 ? 99.559 120.128 113.994 1.00 34.56 340 GLY B N 1
ATOM 2032 C CA . GLY B 2 340 ? 98.367 120.189 113.179 1.00 34.56 340 GLY B CA 1
ATOM 2033 C C . GLY B 2 340 ? 97.172 120.822 113.850 1.00 34.56 340 GLY B C 1
ATOM 2034 O O . GLY B 2 340 ? 96.038 120.541 113.446 1.00 34.56 340 GLY B O 1
ATOM 2035 N N . SER B 2 341 ? 97.389 121.662 114.866 1.00 35.53 341 SER B N 1
ATOM 2036 C CA . SER B 2 341 ? 96.275 122.199 115.642 1.00 35.53 341 SER B CA 1
ATOM 2037 C C . SER B 2 341 ? 95.360 123.067 114.787 1.00 35.53 341 SER B C 1
ATOM 2038 O O . SER B 2 341 ? 94.133 123.004 114.930 1.00 35.53 341 SER B O 1
ATOM 2041 N N . LEU B 2 342 ? 95.935 123.883 113.900 1.00 34.66 342 LEU B N 1
ATOM 2042 C CA . LEU B 2 342 ? 95.185 124.849 113.096 1.00 34.66 342 LEU B CA 1
ATOM 2043 C C . LEU B 2 342 ? 94.384 125.786 114.005 1.00 34.66 342 LEU B C 1
ATOM 2044 O O . LEU B 2 342 ? 93.152 125.791 114.026 1.00 34.66 342 LEU B O 1
ATOM 2049 N N . ASN B 2 343 ? 95.139 126.564 114.780 1.00 39.59 343 ASN B N 1
ATOM 2050 C CA . ASN B 2 343 ? 94.579 127.427 115.813 1.00 39.59 343 ASN B CA 1
ATOM 2051 C C . ASN B 2 343 ? 93.512 128.368 115.266 1.00 39.59 343 ASN B C 1
ATOM 2052 O O . ASN B 2 343 ? 93.805 129.247 114.450 1.00 39.59 343 ASN B O 1
ATOM 2057 N N . ILE B 2 344 ? 92.271 128.184 115.713 1.00 36.13 344 ILE B N 1
ATOM 2058 C CA . ILE B 2 344 ? 91.166 129.085 115.395 1.00 36.13 344 ILE B CA 1
ATOM 2059 C C . ILE B 2 344 ? 90.655 129.783 116.652 1.00 36.13 344 ILE B C 1
ATOM 2060 O O . ILE B 2 344 ? 90.654 131.013 116.732 1.00 36.13 344 ILE B O 1
ATOM 2065 N N . GLY B 2 345 ? 90.223 129.012 117.648 1.00 36.95 345 GLY B N 1
ATOM 2066 C CA . GLY B 2 345 ? 89.769 129.600 118.897 1.00 36.95 345 GLY B CA 1
ATOM 2067 C C . GLY B 2 345 ? 88.501 130.411 118.710 1.00 36.95 345 GLY B C 1
ATOM 2068 O O . GLY B 2 345 ? 87.631 130.079 117.897 1.00 36.95 345 GLY B O 1
ATOM 2069 N N . SER B 2 346 ? 88.395 131.495 119.474 1.00 39.67 346 SER B N 1
ATOM 2070 C CA . SER B 2 346 ? 87.243 132.382 119.406 1.00 39.67 346 SER B CA 1
ATOM 2071 C C . SER B 2 346 ? 87.419 133.363 118.255 1.00 39.67 346 SER B C 1
ATOM 2072 O O . SER B 2 346 ? 88.502 133.929 118.072 1.00 39.67 346 SER B O 1
ATOM 2075 N N . LEU B 2 347 ? 86.352 133.560 117.481 1.00 38.05 347 LEU B N 1
ATOM 2076 C CA . LEU B 2 347 ? 86.358 134.480 116.352 1.00 38.05 347 LEU B CA 1
ATOM 2077 C C . LEU B 2 347 ? 85.709 135.817 116.692 1.00 38.05 347 LEU B C 1
ATOM 2078 O O . LEU B 2 347 ? 85.259 136.529 115.788 1.00 38.05 347 LEU B O 1
ATOM 2083 N N . LYS B 2 348 ? 85.648 136.166 117.974 1.00 40.47 348 LYS B N 1
ATOM 2084 C CA . LYS B 2 348 ? 85.047 137.420 118.411 1.00 40.47 348 LYS B CA 1
ATOM 2085 C C . LYS B 2 348 ? 85.826 138.622 117.886 1.00 40.47 348 LYS B C 1
ATOM 2086 O O . LYS B 2 348 ? 85.253 139.681 117.629 1.00 40.47 348 LYS B O 1
#

Sequence (277 aa):
MNNLHRELAPVSDAAWEQIEEEATRTLKRFLAARRVVDVTDPQGAALSAVGTGHVAYLDGPCAGVSAVKRQVLPVVEFRVPFKLTRQAIDDVERGSQDSDWSPLKEAARKIAAAEDQTIFDGYMAAGIAGIRPQSSNTPLTLPATASDYPTVVAQALDQLRVAGVNGPYHLVLGEKAYTSITGGNEGGYPVFQHIRRLIDGEIVWAPAIEGGLLLTTRGGDFVMDIGQDISIGYLNHTGTDVELYLQESFTFSALTSEATVTLLPPEPGSLNIGSLK

Foldseek 3Di:
DDPQPVVVDPFDPLLVVVLVVVLVVLLVVLQFPVVQADEDDADAPPDFWAFPPDWAWDDADDPPGTDIHTDIATKDKDKFKFKAWVVLRVCVVVPDDDRDPVRSSVQSNVVSLVVVCCAAQNDVVRPAHYQVVLADFDAAEAAPALVCRLVVVVVFVVLLVVVPDDAAKEKEAEPVNVCRQQPDDPRNVVSLVSNCVVGVYHYTYHHNDHFIKMFHRPHDFKYKHWHADWDKHFDAADPTMGMMMIMTMIGMDGHDNHGMHHYHYHD/DPPPDDPDPD

Solvent-accessible surface area: 14344 Å² total; per-residue (Å²): 162,64,130,10,73,46,126,109,9,51,19,33,119,47,0,25,130,41,0,48,88,14,0,36,149,13,0,91,144,64,0,5,1,0,79,9,1,47,30,48,117,87,97,33,93,100,40,81,46,43,58,55,61,129,77,36,168,66,138,33,99,85,109,90,81,103,28,92,110,179,67,86,46,62,28,24,120,35,125,20,74,15,124,2,72,73,122,14,3,72,41,11,142,182,52,28,157,128,22,92,21,61,48,0,92,74,2,0,86,94,0,2,28,38,0,2,104,8,0,2,54,14,82,152,90,27,48,4,41,1,6,43,94,86,25,74,32,86,64,27,55,8,25,97,69,21,80,62,7,28,74,14,8,40,89,1,31,64,47,0,157,123,54,58,6,100,21,60,40,38,4,3,2,2,80,163,8,58,66,55,3,49,72,24,107,129,60,0,147,39,13,31,68,65,3,111,165,77,2,104,8,80,11,20,72,0,52,30,10,123,10,0,0,1,1,2,33,97,38,49,6,6,41,0,23,4,1,50,11,0,4,0,0,26,77,70,83,80,64,96,48,0,34,0,6,0,29,0,10,0,3,4,29,24,114,32,50,70,0,3,0,16,4,80,68,62,197,141,12,51,18,129,18,29,57,30,154